Protein 6UB7 (pdb70)

Solvent-accessible surface area: 11388 Å² total; per-residue (Å²): 91,41,8,0,0,1,2,5,25,115,16,91,22,1,47,13,2,31,62,0,25,80,181,38,24,122,12,38,0,2,0,4,40,20,12,10,30,70,23,104,46,0,78,121,12,44,137,119,22,151,15,137,29,52,12,0,0,3,0,87,1,13,93,13,41,130,63,78,29,113,31,40,169,63,22,72,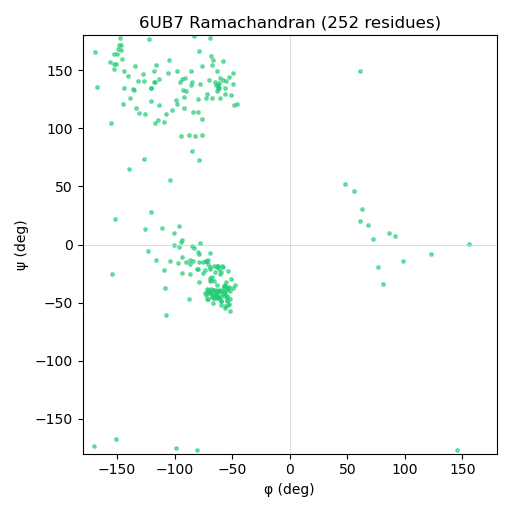14,0,0,1,1,12,24,1,20,78,164,53,24,81,56,40,20,87,90,0,3,84,34,0,60,100,0,13,116,60,72,112,62,67,131,90,23,56,6,0,0,0,0,2,30,82,64,33,92,12,1,76,90,0,7,89,79,12,47,155,144,12,94,3,49,43,0,4,1,6,7,35,6,14,73,59,121,49,0,32,43,87,0,62,70,12,49,114,85,23,56,24,45,0,0,0,1,11,0,0,14,18,15,135,89,180,74,51,107,33,7,62,62,67,108,73,0,39,72,5,0,16,83,0,0,101,40,0,50,116,19,133,39,1,60,27,4,0,0,8,1,1,0,64,82,70,72,9,2,116,130,6,53,73,62,0,22,0,0,46,116,155,4,100,17,22,100,2,0,95,51,1,0,103,21,3,59,211

B-factor: mean 35.73, std 10.9, range [20.44, 102.91]

InterPro domains:
  IPR017853 Glycoside hydrolase superfamily [SSF51445] (85-262)
  IPR024655 Asl1-like, glycosyl hydrolase catalytic domain [PF11790] (17-261)
  IPR053183 Alkali-sensitive linkage protein [PTHR34154] (4-265)

Sequence (254 aa):
GKAGISWPAQELTSDPIAKFFQHGSKLSWHWNWTKHWKGPLVPETSDDLEIDAEFVPMIWSPQSLDDGCDLQEGWDLLLGFNEPDLDASHRSPQEAADVWIQLAQLRTDPDNQHLVSPAVASNVEWLKEFLSLIPEETYPTYLAVHLYTTTFDDFVGKMEMYHNEFGLPIILTEFCMQSWDEGVPGPGDQQQVHDYMGQTTKWLDETDYIIKYCWFGAVRDTANLHDVHPFNRLMDEHGEITPLGFQYMYGGHE

Structure (mmCIF, N/CA/C/O backbone):
data_6UB7
#
_entry.id   6UB7
#
_cell.length_a   58.896
_cell.length_b   60.066
_cell.length_c   96.085
_cell.angle_alpha   90.000
_cell.angle_beta   90.000
_cell.angle_gamma   90.000
#
_symmetry.space_group_name_H-M   'P 21 21 21'
#
loop_
_entity.id
_entity.type
_entity.pdbx_description
1 polymer 'Glyco_hydro_cc domain-containing protein'
2 non-polymer 'POTASSIUM ION'
3 water water
#
loop_
_ato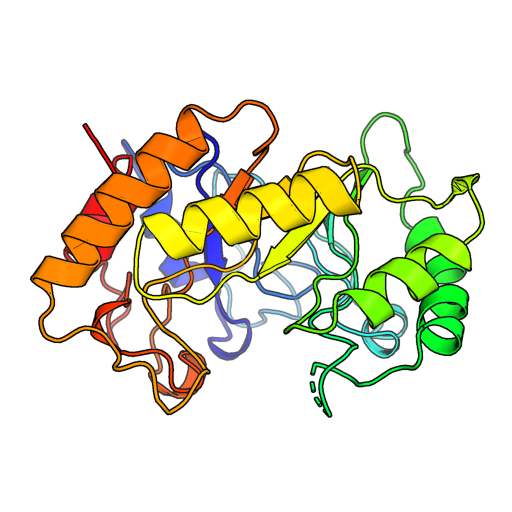m_site.group_PDB
_atom_site.id
_atom_site.type_symbol
_atom_site.label_atom_id
_atom_site.label_alt_id
_atom_site.label_comp_id
_atom_site.label_asym_id
_atom_site.label_entity_id
_atom_site.label_seq_id
_atom_site.pdbx_PDB_ins_code
_atom_site.Cartn_x
_atom_site.Cartn_y
_atom_site.Cartn_z
_atom_site.occupancy
_atom_site.B_iso_or_equiv
_atom_site.auth_seq_id
_atom_site.auth_comp_id
_atom_site.auth_asym_id
_atom_site.auth_atom_id
_atom_site.pdbx_PDB_model_num
ATOM 1 N N . GLY A 1 30 ? 5.855 -41.068 10.631 1.00 51.81 10 GLY A N 1
ATOM 2 C CA . GLY A 1 30 ? 4.382 -40.837 10.615 1.00 42.73 10 GLY A CA 1
ATOM 3 C C . GLY A 1 30 ? 4.071 -39.408 10.223 1.00 37.65 10 GLY A C 1
ATOM 4 O O . GLY A 1 30 ? 4.979 -38.559 10.224 1.00 39.85 10 GLY A O 1
ATOM 5 N N . LYS A 1 31 ? 2.832 -39.168 9.819 1.00 32.82 11 LYS A N 1
ATOM 6 C CA . LYS A 1 31 ? 2.364 -37.865 9.316 1.00 29.90 11 LYS A CA 1
ATOM 7 C C . LYS A 1 31 ? 1.980 -36.943 10.480 1.00 27.82 11 LYS A C 1
ATOM 8 O O . LYS A 1 31 ? 1.698 -35.771 10.207 1.00 23.61 11 LYS A O 1
ATOM 14 N N . ALA A 1 32 ? 1.832 -37.469 11.697 1.00 29.70 12 ALA A N 1
ATOM 15 C CA . ALA A 1 32 ? 0.994 -36.828 12.737 1.00 29.85 12 ALA A CA 1
ATOM 16 C C . ALA A 1 32 ? 1.837 -35.853 13.565 1.00 27.53 12 ALA A C 1
ATOM 17 O O . ALA A 1 32 ? 2.973 -36.244 13.988 1.00 28.36 12 ALA A O 1
ATOM 19 N N . GLY A 1 33 ? 1.312 -34.645 13.765 1.00 27.50 13 GLY A N 1
ATOM 20 C CA . GLY A 1 33 ? 2.007 -33.585 14.506 1.00 27.72 13 GLY A CA 1
ATOM 21 C C . GLY A 1 33 ? 1.261 -33.053 15.700 1.00 26.27 13 GLY A C 1
ATOM 22 O O . GLY A 1 33 ? 0.023 -33.312 15.835 1.00 26.80 13 GLY A O 1
ATOM 23 N N . ILE A 1 34 ? 1.888 -32.130 16.431 1.00 24.74 14 ILE A N 1
ATOM 24 C CA . ILE A 1 34 ? 1.235 -31.375 17.544 1.00 23.98 14 ILE A CA 1
ATOM 25 C C . ILE A 1 34 ? 1.284 -29.876 17.243 1.00 22.70 14 ILE A C 1
ATOM 26 O O . ILE A 1 34 ? 2.373 -29.410 16.876 1.00 22.80 14 ILE A O 1
ATOM 31 N N . SER A 1 35 ? 0.152 -29.197 17.443 1.00 22.41 15 SER A N 1
ATOM 32 C CA . SER A 1 35 ? 0.087 -27.730 17.563 1.00 22.39 15 SER A CA 1
ATOM 33 C C . SER A 1 35 ? 0.150 -27.312 19.048 1.00 25.69 15 SER A C 1
ATOM 34 O O . SER A 1 35 ? -0.541 -27.901 19.871 1.00 26.53 15 SER A O 1
ATOM 37 N N . TRP A 1 36 ? 0.845 -26.209 19.333 1.00 24.27 16 TRP A N 1
ATOM 38 C CA . TRP A 1 36 ? 1.001 -25.731 20.738 1.00 23.20 16 TRP A CA 1
ATOM 39 C C . TRP A 1 36 ? 0.838 -24.215 20.696 1.00 25.21 16 TRP A C 1
ATOM 40 O O . TRP A 1 36 ? 1.554 -23.559 19.982 1.00 25.91 16 TRP A O 1
ATOM 51 N N . PRO A 1 37 ? -0.060 -23.609 21.475 1.00 26.36 17 PRO A N 1
ATOM 52 C CA . PRO A 1 37 ? -0.198 -22.154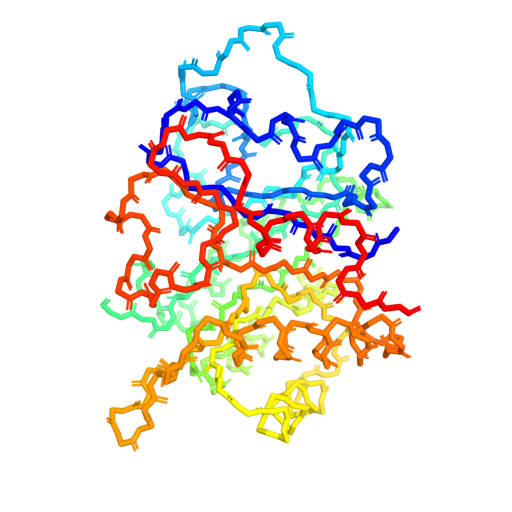 21.482 1.00 27.28 17 PRO A CA 1
ATOM 53 C C . PRO A 1 37 ? 0.980 -21.489 22.190 1.00 28.16 17 PRO A C 1
ATOM 54 O O . PRO A 1 37 ? 1.230 -21.746 23.397 1.00 25.20 17 PRO A O 1
ATOM 58 N N . ALA A 1 38 ? 1.617 -20.551 21.494 1.00 27.44 18 ALA A N 1
ATOM 59 C CA . ALA A 1 38 ? 2.700 -19.720 22.095 1.00 30.75 18 ALA A CA 1
ATOM 60 C C . ALA A 1 38 ? 2.168 -18.933 23.316 1.00 29.81 18 ALA A C 1
ATOM 61 O O . ALA A 1 38 ? 2.984 -18.634 24.150 1.00 27.83 18 ALA A O 1
ATOM 63 N N . GLN A 1 39 ? 0.853 -18.665 23.436 1.00 26.35 19 GLN A N 1
ATOM 64 C CA . GLN A 1 39 ? 0.246 -18.054 24.644 1.00 28.87 19 GLN A CA 1
ATOM 65 C C . GLN A 1 39 ? 0.606 -18.836 25.914 1.00 27.53 19 GLN A C 1
ATOM 66 O O . GLN A 1 39 ? 0.538 -18.267 27.028 1.00 27.37 19 GLN A O 1
ATOM 72 N N . GLU A 1 40 ? 0.959 -20.125 25.802 1.00 26.06 20 GLU A N 1
ATOM 73 C CA . GLU A 1 40 ? 1.364 -20.946 26.981 1.00 26.31 20 GLU A CA 1
ATOM 74 C C . GLU A 1 40 ? 2.735 -20.502 27.555 1.00 28.97 20 GLU A C 1
ATOM 75 O O . GLU A 1 40 ? 3.106 -20.926 28.694 1.00 27.73 20 GLU A O 1
ATOM 81 N N . LEU A 1 41 ? 3.529 -19.784 26.751 1.00 27.18 21 LEU A N 1
ATOM 82 C CA . LEU A 1 41 ? 4.841 -19.139 27.076 1.00 27.13 21 LEU A CA 1
ATOM 83 C C . LEU A 1 41 ? 6.009 -20.098 27.144 1.00 27.74 21 LEU A C 1
ATOM 84 O O . LEU A 1 41 ? 7.182 -19.611 27.071 1.00 29.28 21 LEU A O 1
ATOM 89 N N . THR A 1 42 ? 5.770 -21.396 27.316 1.00 28.07 22 THR A N 1
ATOM 90 C CA . THR A 1 42 ? 6.825 -22.392 27.474 1.00 28.57 22 THR A CA 1
ATOM 91 C C . THR A 1 42 ? 6.481 -23.613 26.591 1.00 27.26 22 THR A C 1
ATOM 92 O O . THR A 1 42 ? 5.298 -24.008 26.562 1.00 27.11 22 THR A O 1
ATOM 96 N N . SER A 1 43 ? 7.468 -24.099 25.837 1.00 26.74 23 SER A N 1
ATOM 97 C CA . SER A 1 43 ? 7.362 -25.345 25.035 1.00 26.21 23 SER A CA 1
ATOM 98 C C . SER A 1 43 ? 7.535 -26.584 25.920 1.00 27.51 23 SER A C 1
ATOM 99 O O . SER A 1 43 ? 7.293 -27.677 25.435 1.00 28.11 23 SER A O 1
ATOM 102 N N . ASP A 1 44 ? 7.907 -26.457 27.198 1.00 28.55 24 ASP A N 1
ATOM 103 C CA . ASP A 1 44 ? 8.288 -27.672 27.985 1.00 30.64 24 ASP A CA 1
ATOM 104 C C . ASP A 1 44 ? 7.185 -28.718 27.954 1.00 30.03 24 ASP A C 1
ATOM 105 O O . ASP A 1 44 ? 7.476 -29.909 27.832 1.00 28.48 24 ASP A O 1
ATOM 110 N N . PRO A 1 45 ? 5.900 -28.353 28.154 1.00 29.30 25 PRO A N 1
ATOM 111 C CA . PRO A 1 45 ? 4.860 -29.365 28.295 1.00 30.41 25 PRO A CA 1
ATOM 112 C C . PRO A 1 45 ? 4.657 -30.292 27.092 1.00 31.60 25 PRO A C 1
ATOM 113 O O . PRO A 1 45 ? 4.060 -31.407 27.197 1.00 34.26 25 PRO A O 1
ATOM 117 N N . ILE A 1 46 ? 5.096 -29.863 25.911 1.00 31.51 26 ILE A N 1
ATOM 118 C CA . ILE A 1 46 ? 4.855 -30.736 24.744 1.00 33.45 26 ILE A CA 1
ATOM 119 C C . ILE A 1 46 ? 5.967 -31.780 24.551 1.00 32.31 26 ILE A C 1
ATOM 120 O O . ILE A 1 46 ? 5.697 -32.706 23.754 1.00 30.68 26 ILE A O 1
ATOM 125 N N . ALA A 1 47 ? 7.119 -31.661 25.208 1.00 31.32 27 ALA A N 1
ATOM 126 C CA . ALA A 1 47 ? 8.193 -32.674 25.190 1.00 32.89 27 ALA A CA 1
ATOM 127 C C . ALA A 1 47 ? 7.569 -34.051 25.437 1.00 33.68 27 ALA A C 1
ATOM 128 O O . ALA A 1 47 ? 7.959 -35.035 24.752 1.00 33.21 27 ALA A O 1
ATOM 130 N N . LYS A 1 48 ? 6.532 -34.151 26.266 1.00 33.45 28 LYS A N 1
ATOM 131 C CA . LYS A 1 48 ? 6.063 -35.510 26.660 1.00 36.23 28 LYS A CA 1
ATOM 132 C C . LYS A 1 48 ? 5.284 -36.164 25.506 1.00 31.58 28 LYS A C 1
ATOM 133 O O . LYS A 1 48 ? 5.057 -37.367 25.541 1.00 30.67 28 LYS A O 1
ATOM 139 N N . PHE A 1 49 ? 4.880 -35.402 24.509 1.00 29.26 29 PHE A N 1
ATOM 140 C CA . PHE A 1 49 ? 4.226 -35.971 23.316 1.00 29.56 29 PHE A CA 1
ATOM 141 C C . PHE A 1 49 ? 5.224 -36.726 22.416 1.00 28.80 29 PHE A C 1
ATOM 142 O O . PHE A 1 49 ? 4.770 -37.411 21.507 1.00 26.91 29 PHE A O 1
ATOM 150 N N . PHE A 1 50 ? 6.529 -36.546 22.616 1.00 30.22 30 PHE A N 1
ATOM 151 C CA . PHE A 1 50 ? 7.570 -37.110 21.734 1.00 33.10 30 PHE A CA 1
ATOM 152 C C . PHE A 1 50 ? 8.506 -38.041 22.523 1.00 38.95 30 PHE A C 1
ATOM 153 O O . PHE A 1 50 ? 9.689 -38.089 22.206 1.00 40.64 30 PHE A O 1
ATOM 161 N N . GLN A 1 51 ? 7.993 -38.641 23.591 1.00 38.89 31 GLN A N 1
ATOM 162 C CA . GLN A 1 51 ? 8.710 -39.587 24.485 1.00 45.31 31 GLN A CA 1
ATOM 163 C C . GLN A 1 51 ? 8.742 -40.982 23.850 1.00 46.58 31 GLN A C 1
ATOM 164 O O . GLN A 1 51 ? 8.181 -41.186 22.724 1.00 39.69 31 GLN A O 1
ATOM 170 N N . HIS A 1 52 ? 9.304 -41.932 24.596 1.00 51.15 32 HIS A N 1
ATOM 171 C CA . HIS A 1 52 ? 9.497 -43.341 24.146 1.00 53.71 32 HIS A CA 1
ATOM 172 C C . HIS A 1 52 ? 8.183 -43.832 23.556 1.00 42.66 32 HIS A C 1
ATOM 173 O O . HIS A 1 52 ? 7.175 -43.831 24.275 1.00 42.17 32 HIS A O 1
ATOM 180 N N . GLY A 1 53 ? 8.202 -44.209 22.289 1.00 40.78 33 GLY A N 1
ATOM 181 C CA . GLY A 1 53 ? 7.078 -44.937 21.676 1.00 38.03 33 GLY A CA 1
ATOM 182 C C . GLY A 1 53 ? 6.154 -44.042 20.883 1.00 36.34 33 GLY A C 1
ATOM 183 O O . GLY A 1 53 ? 5.288 -44.597 20.173 1.00 34.49 33 GLY A O 1
ATOM 184 N N . SER A 1 54 ? 6.255 -42.703 21.051 1.00 32.43 34 SER A N 1
ATOM 185 C CA . SER A 1 54 ? 5.357 -41.747 20.356 1.00 30.07 34 SER A CA 1
ATOM 186 C C . SER A 1 54 ? 5.431 -42.002 18.858 1.00 29.08 34 SER A C 1
ATOM 187 O O . SER A 1 54 ? 6.535 -42.227 18.383 1.00 27.23 34 SER A O 1
ATOM 190 N N . LYS A 1 55 ? 4.320 -41.936 18.137 1.00 26.87 35 LYS A N 1
ATOM 191 C CA . LYS A 1 55 ? 4.382 -41.975 16.654 1.00 27.31 35 LYS A CA 1
ATOM 192 C C . LYS A 1 55 ? 4.391 -40.553 16.051 1.00 28.28 35 LYS A C 1
ATOM 193 O O . LYS A 1 55 ? 4.408 -40.435 14.811 1.00 28.12 35 LYS A O 1
ATOM 199 N N . LEU A 1 56 ? 4.384 -39.517 16.896 1.00 26.05 36 LEU A N 1
ATOM 200 C CA . LEU A 1 56 ? 4.245 -38.117 16.379 1.00 25.77 36 LEU A CA 1
ATOM 201 C C . LEU A 1 56 ? 5.592 -37.652 15.821 1.00 26.07 36 LEU A C 1
ATOM 202 O O . LEU A 1 56 ? 6.611 -37.975 16.451 1.00 25.51 36 LEU A O 1
ATOM 207 N N . SER A 1 57 ? 5.640 -36.967 14.666 1.00 25.07 37 SER A N 1
ATOM 208 C CA . SER A 1 57 ? 6.922 -36.688 13.972 1.00 25.85 37 SER A CA 1
ATOM 209 C C . SER A 1 57 ? 7.219 -35.173 13.894 1.00 25.92 37 SER A C 1
ATOM 210 O O . SER A 1 57 ? 8.375 -34.803 13.597 1.00 23.69 37 SER A O 1
ATOM 213 N N . TRP A 1 58 ? 6.260 -34.335 14.180 1.00 23.69 38 TRP A N 1
ATOM 214 C CA . TRP A 1 58 ? 6.458 -32.857 14.028 1.00 23.96 38 TRP A CA 1
ATOM 215 C C . TRP A 1 58 ? 5.666 -32.010 15.016 1.00 24.81 38 TRP A C 1
ATOM 216 O O . TRP A 1 58 ? 4.614 -32.467 15.610 1.00 23.63 38 TRP A O 1
ATOM 227 N N . HIS A 1 59 ? 6.012 -30.706 15.053 1.00 23.76 39 HIS A N 1
ATOM 228 C CA . HIS A 1 59 ? 5.237 -29.761 15.863 1.00 22.69 39 HIS A CA 1
ATOM 229 C C . HIS A 1 59 ? 5.358 -28.370 15.250 1.00 22.75 39 HIS A C 1
ATOM 230 O O . HIS A 1 59 ? 6.275 -28.094 14.442 1.00 22.80 39 HIS A O 1
ATOM 237 N N . TRP A 1 60 ? 4.352 -27.595 15.564 1.00 24.12 40 TRP A N 1
ATOM 238 C CA . TRP A 1 60 ? 4.303 -26.151 15.215 1.00 22.84 40 TRP A CA 1
ATOM 239 C C . TRP A 1 60 ? 3.562 -25.364 16.296 1.00 22.81 40 TRP A C 1
ATOM 240 O O . TRP A 1 60 ? 3.080 -25.977 17.265 1.00 23.78 40 TRP A O 1
ATOM 251 N N . ASN A 1 61 ? 3.589 -24.007 16.208 1.00 22.65 41 ASN A N 1
ATOM 252 C CA . ASN A 1 61 ? 3.078 -23.174 17.339 1.00 23.51 41 ASN A CA 1
ATOM 253 C C . ASN A 1 61 ? 2.563 -21.828 16.830 1.00 24.66 41 ASN A C 1
ATOM 254 O O . ASN A 1 61 ? 2.453 -20.943 17.613 1.00 24.56 41 ASN A O 1
ATOM 259 N N . TRP A 1 62 ? 2.210 -21.737 15.545 1.00 22.93 42 TRP A N 1
ATOM 260 C CA . TRP A 1 62 ? 1.775 -20.498 14.881 1.00 24.81 42 TRP A CA 1
ATOM 261 C C . TRP A 1 62 ? 2.856 -19.423 14.916 1.00 23.24 42 TRP A C 1
ATOM 262 O O . TRP A 1 62 ? 2.554 -18.252 14.520 1.00 23.64 42 TRP A O 1
ATOM 273 N N . THR A 1 63 ? 4.126 -19.767 15.124 1.00 23.29 43 THR A N 1
ATOM 274 C CA . THR A 1 63 ? 5.155 -18.728 15.086 1.00 23.96 43 THR A CA 1
ATOM 275 C C . THR A 1 63 ? 6.503 -19.293 14.622 1.00 23.90 43 THR A C 1
ATOM 276 O O . THR A 1 63 ? 6.586 -20.429 14.057 1.00 22.84 43 THR A O 1
ATOM 280 N N . LYS A 1 64 ? 7.535 -18.507 14.799 1.00 23.76 44 LYS A N 1
ATOM 281 C CA . LYS A 1 64 ? 8.810 -18.737 14.103 1.00 26.32 44 LYS A CA 1
ATOM 282 C C . LYS A 1 64 ? 9.651 -19.815 14.722 1.00 27.46 44 LYS A C 1
ATOM 283 O O . LYS A 1 64 ? 10.505 -20.321 14.002 1.00 26.71 44 LYS A O 1
ATOM 289 N N . HIS A 1 65 ? 9.586 -19.999 16.049 1.00 26.57 45 HIS A N 1
ATOM 290 C CA . HIS A 1 65 ? 10.533 -20.828 16.788 1.00 26.17 45 HIS A CA 1
ATOM 291 C C . HIS A 1 65 ? 9.873 -21.313 18.091 1.00 25.57 45 HIS A C 1
ATOM 292 O O . HIS A 1 65 ? 8.857 -20.762 18.484 1.00 23.74 45 HIS A O 1
ATOM 299 N N . TRP A 1 66 ? 10.364 -22.402 18.648 1.00 25.74 46 TRP A N 1
ATOM 300 C CA . TRP A 1 66 ? 9.796 -23.006 19.884 1.00 27.57 46 TRP A CA 1
ATOM 301 C C . TRP A 1 66 ? 10.645 -22.717 21.122 1.00 27.85 46 TRP A C 1
ATOM 302 O O . TRP A 1 66 ? 10.205 -23.035 22.253 1.00 26.82 46 TRP A O 1
ATOM 313 N N . LYS A 1 67 ? 11.864 -22.259 20.904 1.00 29.14 47 LYS A N 1
ATOM 314 C CA . LYS A 1 67 ? 12.815 -21.850 21.957 1.00 30.87 47 LYS A CA 1
ATOM 315 C C . LYS A 1 67 ? 13.431 -20.515 21.565 1.00 31.99 47 LYS A C 1
ATOM 316 O O . LYS A 1 67 ? 14.054 -20.415 20.463 1.00 32.75 47 LYS A O 1
ATOM 322 N N . GLY A 1 68 ? 13.187 -19.500 22.382 1.00 31.49 48 GLY A N 1
ATOM 323 C CA . GLY A 1 68 ? 13.565 -18.131 21.998 1.00 31.66 48 GLY A CA 1
ATOM 324 C C . GLY A 1 68 ? 12.546 -17.146 22.529 1.00 32.57 48 GLY A C 1
ATOM 325 O O . GLY A 1 68 ? 11.585 -17.550 23.169 1.00 30.91 48 GLY A O 1
ATOM 326 N N . PRO A 1 69 ? 12.734 -15.848 22.197 1.00 31.76 49 PRO A N 1
ATOM 327 C CA . PRO A 1 69 ? 11.845 -14.784 22.639 1.00 31.82 49 PRO A CA 1
ATOM 328 C C . PRO A 1 69 ? 10.351 -15.041 22.364 1.00 30.46 49 PRO A C 1
ATOM 329 O O . PRO A 1 69 ? 9.505 -14.477 23.073 1.00 29.64 49 PRO A O 1
ATOM 333 N N . LEU A 1 70 ? 10.014 -15.791 21.300 1.00 29.52 50 LEU A N 1
ATOM 334 C CA . LEU A 1 70 ? 8.585 -16.011 20.952 1.00 27.95 50 LEU A CA 1
ATOM 335 C C . LEU A 1 70 ? 7.950 -17.071 21.849 1.00 26.67 50 LEU A C 1
ATOM 336 O O . LEU A 1 70 ? 6.697 -17.123 21.898 1.00 26.41 50 LEU A O 1
ATOM 341 N N . VAL A 1 71 ? 8.732 -17.861 22.583 1.00 27.36 51 VAL A N 1
ATOM 342 C CA . VAL A 1 71 ? 8.205 -18.831 23.590 1.00 27.36 51 VAL A CA 1
ATOM 343 C C . VAL A 1 71 ? 9.151 -18.756 24.791 1.00 26.60 51 VAL A C 1
ATOM 344 O O . VAL A 1 71 ? 9.921 -19.668 25.089 1.00 26.92 51 VAL A O 1
ATOM 348 N N . PRO A 1 72 ? 9.158 -17.576 25.446 1.00 28.24 52 PRO A N 1
ATOM 349 C CA . PRO A 1 72 ? 10.341 -17.095 26.180 1.00 30.31 52 PRO A CA 1
ATOM 350 C C . PRO A 1 72 ? 10.611 -17.849 27.485 1.00 31.66 52 PRO A C 1
ATOM 351 O O . PRO A 1 72 ? 11.724 -17.751 27.979 1.00 31.10 52 PRO A O 1
ATOM 355 N N . GLU A 1 73 ? 9.629 -18.625 27.961 1.00 29.74 53 GLU A N 1
ATOM 356 C CA . GLU A 1 73 ? 9.792 -19.327 29.267 1.00 31.23 53 GLU A CA 1
ATOM 357 C C . GLU A 1 73 ? 10.277 -20.762 29.045 1.00 31.07 53 GLU A C 1
ATOM 358 O O . GLU A 1 73 ? 10.507 -21.462 29.978 1.00 28.90 53 GLU A O 1
ATOM 364 N N . THR A 1 74 ? 10.439 -21.199 27.793 1.00 30.64 54 THR A N 1
ATOM 365 C CA . THR A 1 74 ? 10.921 -22.539 27.495 1.00 30.34 54 THR A CA 1
ATOM 366 C C . THR A 1 74 ? 12.267 -22.742 28.196 1.00 33.73 54 THR A C 1
ATOM 367 O O . THR A 1 74 ? 13.118 -21.781 28.172 1.00 33.68 54 THR A O 1
ATOM 371 N N . SER A 1 75 ? 12.487 -23.865 28.850 1.00 32.29 55 SER A N 1
ATOM 372 C CA . SER A 1 75 ? 13.829 -24.142 29.469 1.00 34.59 55 SER A CA 1
ATOM 373 C C . SER A 1 75 ? 14.912 -24.095 28.397 1.00 35.84 55 SER A C 1
ATOM 374 O O . SER A 1 75 ? 14.684 -24.680 27.315 1.00 32.85 55 SER A O 1
ATOM 377 N N . ASP A 1 76 ? 16.080 -23.538 28.737 1.00 40.43 56 ASP A N 1
ATOM 378 C CA . ASP A 1 76 ? 17.243 -23.364 27.820 1.00 44.27 56 ASP A CA 1
ATOM 379 C C . ASP A 1 76 ? 17.660 -24.718 27.250 1.00 40.15 56 ASP A C 1
ATOM 380 O O . ASP A 1 76 ? 18.021 -24.749 26.124 1.00 41.48 56 ASP A O 1
ATOM 385 N N . ASP A 1 77 ? 17.563 -25.778 28.029 1.00 41.30 57 ASP A N 1
ATOM 386 C CA . ASP A 1 77 ? 18.087 -27.133 27.718 1.00 42.79 57 ASP A CA 1
ATOM 387 C C . ASP A 1 77 ? 16.974 -28.049 27.224 1.00 39.10 57 ASP A C 1
ATOM 388 O O . ASP A 1 77 ? 17.239 -29.218 27.120 1.00 37.15 57 ASP A O 1
ATOM 393 N N . LEU A 1 78 ? 15.759 -27.557 26.928 1.00 33.52 58 LEU A N 1
ATOM 394 C CA . LEU A 1 78 ? 14.666 -28.440 26.474 1.00 33.87 58 LEU A CA 1
ATOM 395 C C . LEU A 1 78 ? 15.060 -29.048 25.136 1.00 34.58 58 LEU A C 1
ATOM 396 O O . LEU A 1 78 ? 15.496 -28.300 24.264 1.00 36.39 58 LEU A O 1
ATOM 401 N N . GLU A 1 79 ? 14.810 -30.332 24.969 1.00 37.11 59 GLU A N 1
ATOM 402 C CA . GLU A 1 79 ? 14.976 -31.026 23.663 1.00 39.18 59 GLU A CA 1
ATOM 403 C C . GLU A 1 79 ? 13.629 -31.599 23.265 1.00 35.85 59 GLU A C 1
ATOM 404 O O . GLU A 1 79 ? 12.912 -32.141 24.121 1.00 34.86 59 GLU A O 1
ATOM 410 N N . ILE A 1 80 ? 13.290 -31.394 22.001 1.00 32.43 60 ILE A N 1
ATOM 411 C CA . ILE A 1 80 ? 12.098 -32.024 21.405 1.00 32.72 60 ILE A CA 1
ATOM 412 C C . ILE A 1 80 ? 12.601 -32.742 20.161 1.00 36.06 60 ILE A C 1
ATOM 413 O O . ILE A 1 80 ? 13.043 -32.066 19.214 1.00 30.27 60 ILE A O 1
ATOM 418 N N . ASP A 1 81 ? 12.557 -34.067 20.197 1.00 36.67 61 ASP A N 1
ATOM 419 C CA . ASP A 1 81 ? 13.140 -34.861 19.101 1.00 41.52 61 ASP A CA 1
ATOM 420 C C . ASP A 1 81 ? 12.074 -34.962 18.021 1.00 37.93 61 ASP A C 1
ATOM 421 O O . ASP A 1 81 ? 11.374 -35.975 17.958 1.00 36.40 61 ASP A O 1
ATOM 426 N N . ALA A 1 82 ? 11.903 -33.927 17.192 1.00 34.07 62 ALA A N 1
ATOM 427 C CA . ALA A 1 82 ? 10.843 -33.916 16.165 1.00 31.57 62 ALA A CA 1
ATOM 428 C C . ALA A 1 82 ? 11.074 -32.742 15.226 1.00 30.39 62 ALA A C 1
ATOM 429 O O . ALA A 1 82 ? 11.797 -31.826 15.592 1.00 31.42 62 ALA A O 1
ATOM 431 N N . GLU A 1 83 ? 10.409 -32.742 14.092 1.00 27.49 63 GLU A N 1
ATOM 432 C CA . GLU A 1 83 ? 10.567 -31.667 13.108 1.00 27.76 63 GLU A CA 1
ATOM 433 C C . GLU A 1 83 ? 9.721 -30.474 13.564 1.00 26.47 63 GLU A C 1
ATOM 434 O O . GLU A 1 83 ? 8.460 -30.656 13.767 1.00 26.46 63 GLU A O 1
ATOM 440 N N . PHE A 1 84 ? 10.327 -29.282 13.705 1.00 27.74 64 PHE A N 1
ATOM 441 C CA . PHE A 1 84 ? 9.536 -28.059 13.938 1.00 25.06 64 PHE A CA 1
ATOM 442 C C . PHE A 1 84 ? 9.238 -27.384 12.600 1.00 24.79 64 PHE A C 1
ATOM 443 O O . PHE A 1 84 ? 10.127 -27.308 11.746 1.00 27.38 64 PHE A O 1
ATOM 451 N N . VAL A 1 85 ? 7.964 -27.012 12.417 1.00 22.37 65 VAL A N 1
ATOM 452 C CA . VAL A 1 85 ? 7.500 -26.259 11.244 1.00 24.25 65 VAL A CA 1
ATOM 453 C C . VAL A 1 85 ? 7.163 -24.828 11.706 1.00 23.79 65 VAL A C 1
ATOM 454 O O . VAL A 1 85 ? 6.059 -24.571 12.200 1.00 24.19 65 VAL A O 1
ATOM 458 N N . PRO A 1 86 ? 8.024 -23.847 11.374 1.00 24.55 66 PRO A N 1
ATOM 459 C CA . PRO A 1 86 ? 7.719 -22.435 11.618 1.00 24.90 66 PRO A CA 1
ATOM 460 C C . PRO A 1 86 ? 6.591 -21.888 10.750 1.00 24.60 66 PRO A C 1
ATOM 461 O O . PRO A 1 86 ? 6.224 -22.400 9.678 1.00 23.73 66 PRO A O 1
ATOM 465 N N . MET A 1 87 ? 6.064 -20.767 11.211 1.00 23.97 67 MET A N 1
ATOM 466 C CA . MET A 1 87 ? 4.949 -20.033 10.552 1.00 22.90 67 MET A CA 1
ATOM 467 C C . MET A 1 87 ? 5.266 -18.541 10.548 1.00 23.13 67 MET A C 1
ATOM 468 O O . MET A 1 87 ? 5.727 -18.050 11.578 1.00 24.16 67 MET A O 1
ATOM 473 N N . ILE A 1 88 ? 5.071 -17.921 9.407 1.00 22.35 68 ILE A N 1
ATOM 474 C CA . ILE A 1 88 ? 4.883 -16.432 9.323 1.00 23.38 68 ILE A CA 1
ATOM 475 C C . ILE A 1 88 ? 3.388 -16.109 9.501 1.00 24.31 68 ILE A C 1
ATOM 476 O O . ILE A 1 88 ? 2.568 -16.255 8.584 1.00 26.70 68 ILE A O 1
ATOM 481 N N . TRP A 1 89 ? 3.014 -15.810 10.740 1.00 24.45 69 TRP A N 1
ATOM 482 C CA . TRP A 1 89 ? 1.600 -15.704 11.192 1.00 27.47 69 TRP A CA 1
ATOM 483 C C . TRP A 1 89 ? 0.879 -14.585 10.437 1.00 28.75 69 TRP A C 1
ATOM 484 O O . TRP A 1 89 ? -0.345 -14.716 10.034 1.00 27.56 69 TRP A O 1
ATOM 495 N N . SER A 1 90 ? 1.533 -13.439 10.308 1.00 30.08 70 SER A N 1
ATOM 496 C CA . SER A 1 90 ? 0.983 -12.262 9.567 1.00 33.25 70 SER A CA 1
ATOM 497 C C . SER A 1 90 ? 2.106 -11.464 8.925 1.00 31.37 70 SER A C 1
ATOM 498 O O . SER A 1 90 ? 3.292 -11.684 9.188 1.00 28.78 70 SER A O 1
ATOM 501 N N . PRO A 1 91 ? 1.790 -10.463 8.067 1.00 34.61 71 PRO A N 1
ATOM 502 C CA . PRO A 1 91 ? 2.849 -9.576 7.534 1.00 34.33 71 PRO A CA 1
ATOM 503 C C . PRO A 1 91 ? 3.768 -8.941 8.580 1.00 33.83 71 PRO A C 1
ATOM 504 O O . PRO A 1 91 ? 4.998 -8.925 8.423 1.00 33.87 71 PRO A O 1
ATOM 508 N N . GLN A 1 92 ? 3.208 -8.517 9.705 1.00 35.47 72 GLN A N 1
ATOM 509 C CA . GLN A 1 92 ? 3.999 -7.927 10.814 1.00 39.31 72 GLN A CA 1
ATOM 510 C C . GLN A 1 92 ? 5.072 -8.858 11.323 1.00 37.08 72 GLN A C 1
ATOM 511 O O . GLN A 1 92 ? 6.101 -8.347 11.704 1.00 35.72 72 GLN A O 1
ATOM 517 N N . SER A 1 93 ? 4.800 -10.173 11.387 1.00 35.52 73 SER A N 1
ATOM 518 C CA . SER A 1 93 ? 5.780 -11.161 11.895 1.00 34.50 73 SER A CA 1
ATOM 519 C C . SER A 1 93 ? 7.091 -11.052 11.114 1.00 34.42 73 SER A C 1
ATOM 520 O O . SER A 1 93 ? 8.106 -11.299 11.732 1.00 32.92 73 SER A O 1
ATOM 523 N N . LEU A 1 94 ? 7.073 -10.692 9.815 1.00 34.71 74 LEU A N 1
ATOM 524 C CA . LEU A 1 94 ? 8.337 -10.550 9.058 1.00 37.34 74 LEU A CA 1
ATOM 525 C C . LEU A 1 94 ? 9.239 -9.449 9.604 1.00 40.04 74 LEU A C 1
ATOM 526 O O . LEU A 1 94 ? 10.446 -9.490 9.291 1.00 43.38 74 LEU A O 1
ATOM 531 N N . ASP A 1 95 ? 8.700 -8.516 10.378 1.00 40.09 75 ASP A N 1
ATOM 532 C CA . ASP A 1 95 ? 9.463 -7.346 10.832 1.00 43.68 75 ASP A CA 1
ATOM 533 C C . ASP A 1 95 ? 9.697 -7.447 12.340 1.00 44.69 75 ASP A C 1
ATOM 534 O O . ASP A 1 95 ? 10.173 -6.455 12.885 1.00 46.42 75 ASP A O 1
ATOM 539 N N . ASP A 1 96 ? 9.480 -8.604 12.994 1.00 39.03 76 ASP A N 1
ATOM 540 C CA . ASP A 1 96 ? 9.437 -8.649 14.484 1.00 35.89 76 ASP A CA 1
ATOM 541 C C . ASP A 1 96 ? 10.849 -8.752 15.064 1.00 35.00 76 ASP A C 1
ATOM 542 O O . ASP A 1 96 ? 10.957 -8.844 16.305 1.00 37.68 76 ASP A O 1
ATOM 547 N N . GLY A 1 97 ? 11.873 -8.851 14.215 1.00 33.95 77 GLY A N 1
ATOM 548 C CA . GLY A 1 97 ? 13.292 -9.039 14.559 1.00 35.44 77 GLY A CA 1
ATOM 549 C C . GLY A 1 97 ? 13.605 -10.404 15.173 1.00 39.04 77 GLY A C 1
ATOM 550 O O . GLY A 1 97 ? 14.629 -10.534 15.790 1.00 39.22 77 GLY A O 1
ATOM 551 N N . CYS A 1 98 ? 12.735 -11.411 15.049 1.00 38.44 78 CYS A N 1
ATOM 552 C CA . CYS A 1 98 ? 12.993 -12.774 15.619 1.00 35.15 78 CYS A CA 1
ATOM 553 C C . CYS A 1 98 ? 13.361 -13.746 14.495 1.00 33.92 78 CYS A C 1
ATOM 554 O O . CYS A 1 98 ? 13.018 -13.507 13.336 1.00 30.96 78 CYS A O 1
ATOM 557 N N . ASP A 1 99 ? 14.024 -14.840 14.840 1.00 33.75 79 ASP A N 1
ATOM 558 C CA . ASP A 1 99 ? 14.601 -15.745 13.826 1.00 34.09 79 ASP A CA 1
ATOM 559 C C . ASP A 1 99 ? 13.769 -17.007 13.730 1.00 32.06 79 ASP A C 1
ATOM 560 O O . ASP A 1 99 ? 13.244 -17.516 14.764 1.00 29.65 79 ASP A O 1
ATOM 565 N N . LEU A 1 100 ? 13.738 -17.546 12.513 1.00 31.72 80 LEU A N 1
ATOM 566 C CA . LEU A 1 100 ? 13.160 -18.886 12.256 1.00 30.81 80 LEU A CA 1
ATOM 567 C C . LEU A 1 100 ? 14.006 -19.935 12.966 1.00 29.22 80 LEU A C 1
ATOM 568 O O . LEU A 1 100 ? 15.256 -19.832 12.984 1.00 29.06 80 LEU A O 1
ATOM 573 N N . GLN A 1 101 ? 13.359 -20.927 13.565 1.00 29.00 81 GLN A N 1
ATOM 574 C CA . GLN A 1 101 ? 13.987 -22.129 14.167 1.00 29.90 81 GLN A CA 1
ATOM 575 C C . GLN A 1 101 ? 15.053 -22.709 13.207 1.00 30.79 81 GLN A C 1
ATOM 576 O O . GLN A 1 101 ? 14.739 -23.029 12.023 1.00 29.08 81 GLN A O 1
ATOM 582 N N . GLU A 1 102 ? 16.295 -22.793 13.639 1.00 32.22 82 GLU A N 1
ATOM 583 C CA . GLU A 1 102 ? 17.362 -23.195 12.699 1.00 33.16 82 GLU A CA 1
ATOM 584 C C . GLU A 1 102 ? 17.107 -24.613 12.152 1.00 28.97 82 GLU A C 1
ATOM 585 O O . GLU A 1 102 ? 16.823 -25.543 12.947 1.00 28.41 82 GLU A O 1
ATOM 591 N N . GLY A 1 103 ? 17.272 -24.774 10.849 1.00 28.64 83 GLY A N 1
ATOM 592 C CA . GLY A 1 103 ? 17.227 -26.067 10.158 1.00 31.24 83 GLY A CA 1
ATOM 593 C C . GLY A 1 103 ? 15.834 -26.404 9.661 1.00 30.36 83 GLY A C 1
ATOM 594 O O . GLY A 1 103 ? 15.691 -27.508 9.193 1.00 29.77 83 GLY A O 1
ATOM 595 N N . TRP A 1 104 ? 14.864 -25.492 9.752 1.00 28.14 84 TRP A N 1
ATOM 596 C CA . TRP A 1 104 ? 13.489 -25.735 9.264 1.00 26.68 84 TRP A CA 1
ATOM 597 C C . TRP A 1 104 ? 13.525 -26.287 7.833 1.00 29.12 84 TRP A C 1
ATOM 598 O O . TRP A 1 104 ? 14.384 -25.880 7.045 1.00 30.07 84 TRP A O 1
ATOM 609 N N . ASP A 1 105 ? 12.563 -27.135 7.501 1.00 29.20 85 ASP A N 1
ATOM 610 C CA . ASP A 1 105 ? 12.370 -27.690 6.141 1.00 28.67 85 ASP A CA 1
ATOM 611 C C . ASP A 1 105 ? 11.138 -27.090 5.498 1.00 26.78 85 ASP A C 1
ATOM 612 O O . ASP A 1 105 ? 11.084 -26.967 4.245 1.00 26.91 85 ASP A O 1
ATOM 617 N N . LEU A 1 106 ? 10.118 -26.878 6.302 1.00 24.72 86 LEU A N 1
ATOM 618 C CA . LEU A 1 106 ? 8.870 -26.233 5.827 1.00 23.48 86 LEU A CA 1
ATOM 619 C C . LEU A 1 106 ? 8.585 -24.886 6.520 1.00 24.49 86 LEU A C 1
ATOM 620 O O . LEU A 1 106 ? 8.769 -24.776 7.731 1.00 23.27 86 LEU A O 1
ATOM 625 N N . LEU A 1 107 ? 8.116 -23.935 5.745 1.00 24.53 87 LEU A N 1
ATOM 626 C CA . LEU A 1 107 ? 7.683 -22.649 6.314 1.00 23.36 87 LEU A CA 1
ATOM 627 C C . LEU A 1 107 ? 6.216 -22.435 5.986 1.00 23.39 87 LEU A C 1
ATOM 628 O O . LEU A 1 107 ? 5.844 -22.326 4.771 1.00 23.58 87 LEU A O 1
ATOM 633 N N . LEU A 1 108 ? 5.411 -22.235 7.002 1.00 21.48 88 LEU A N 1
ATOM 634 C CA . LEU A 1 108 ? 3.935 -21.942 6.808 1.00 21.44 88 LEU A CA 1
ATOM 635 C C . LEU A 1 108 ? 3.644 -20.460 6.556 1.00 24.55 88 LEU A C 1
ATOM 636 O O . LEU A 1 108 ? 4.179 -19.583 7.251 1.00 24.42 88 LEU A O 1
ATOM 641 N N . GLY A 1 109 ? 2.723 -20.205 5.633 1.00 25.03 89 GLY A N 1
ATOM 642 C CA . GLY A 1 109 ? 2.253 -18.841 5.349 1.00 25.71 89 GLY A CA 1
ATOM 643 C C . GLY A 1 109 ? 1.179 -18.432 6.329 1.00 27.17 89 GLY A C 1
ATOM 644 O O . GLY A 1 109 ? 0.902 -19.207 7.242 1.00 25.76 89 GLY A O 1
ATOM 645 N N . PHE A 1 110 ? 0.694 -17.195 6.158 1.00 26.27 90 PHE A N 1
ATOM 646 C CA . PHE A 1 110 ? -0.164 -16.408 7.083 1.00 28.90 90 PHE A CA 1
ATOM 647 C C . PHE A 1 110 ? -1.350 -17.234 7.558 1.00 26.95 90 PHE A C 1
ATOM 648 O O . PHE A 1 110 ? -1.853 -18.104 6.814 1.00 26.43 90 PHE A O 1
ATOM 656 N N . ASN A 1 111 ? -1.624 -17.101 8.845 1.00 25.35 91 ASN A N 1
ATOM 657 C CA . ASN A 1 111 ? -2.740 -17.775 9.493 1.00 27.36 91 ASN A CA 1
ATOM 658 C C . ASN A 1 111 ? -4.078 -17.056 9.226 1.00 28.14 91 ASN A C 1
ATOM 659 O O . ASN A 1 111 ? -4.262 -15.898 9.662 1.00 28.13 91 ASN A O 1
ATOM 664 N N . GLU A 1 112 ? -4.988 -17.688 8.515 1.00 27.43 92 GLU A N 1
ATOM 665 C CA . GLU A 1 112 ? -6.408 -17.249 8.333 1.00 28.25 92 GLU A CA 1
ATOM 666 C C . GLU A 1 112 ? -6.448 -15.757 7.963 1.00 30.77 92 GLU A C 1
ATOM 667 O O . GLU A 1 112 ? -7.138 -14.948 8.586 1.00 32.10 92 GLU A O 1
ATOM 673 N N . PRO A 1 113 ? -5.685 -15.338 6.940 1.00 29.90 93 PRO A N 1
ATOM 674 C CA . PRO A 1 113 ? -5.701 -13.941 6.512 1.00 30.21 93 PRO A CA 1
ATOM 675 C C . PRO A 1 113 ? -7.066 -13.491 6.001 1.00 29.57 93 PRO A C 1
ATOM 676 O O . PRO A 1 113 ? -7.282 -12.268 5.840 1.00 31.13 93 PRO A O 1
ATOM 680 N N . ASP A 1 114 ? -7.902 -14.451 5.653 1.00 31.54 94 ASP A N 1
ATOM 681 C CA . ASP A 1 114 ? -9.310 -14.208 5.222 1.00 31.05 94 ASP A CA 1
ATOM 682 C C . ASP A 1 114 ? -10.213 -13.757 6.365 1.00 35.38 94 ASP A C 1
ATOM 683 O O . ASP A 1 114 ? -11.309 -13.287 6.014 1.00 37.36 94 ASP A O 1
ATOM 688 N N . LEU A 1 115 ? -9.851 -13.926 7.638 1.00 36.50 95 LEU A N 1
ATOM 689 C CA . LEU A 1 115 ? -10.686 -13.622 8.844 1.00 44.32 95 LEU A CA 1
ATOM 690 C C . LEU A 1 115 ? -10.504 -12.195 9.392 1.00 51.85 95 LEU A C 1
ATOM 691 O O . LEU A 1 115 ? -9.330 -11.758 9.484 1.00 53.58 95 LEU A O 1
ATOM 696 N N . ASP A 1 116 ? -11.583 -11.553 9.879 1.00 57.94 96 ASP A N 1
ATOM 697 C CA . ASP A 1 116 ? -11.563 -10.151 10.414 1.00 67.18 96 ASP A CA 1
ATOM 698 C C . ASP A 1 116 ? -11.619 -10.105 11.952 1.00 65.15 96 ASP A C 1
ATOM 699 O O . ASP A 1 116 ? -11.064 -11.042 12.568 1.00 60.75 96 ASP A O 1
ATOM 704 N N . ALA A 1 121 ? -5.809 -14.326 13.554 1.00 70.65 101 ALA A N 1
ATOM 705 C CA . ALA A 1 121 ? -5.495 -13.921 12.155 1.00 67.00 101 ALA A CA 1
ATOM 706 C C . ALA A 1 121 ? -5.345 -12.390 12.023 1.00 67.98 101 ALA A C 1
ATOM 707 O O . ALA A 1 121 ? -6.066 -11.687 12.738 1.00 72.05 101 ALA A O 1
ATOM 709 N N . SER A 1 122 ? -4.504 -11.895 11.100 1.00 58.77 102 SER A N 1
ATOM 710 C CA . SER A 1 122 ? -4.493 -10.482 10.632 1.00 59.55 102 SER A CA 1
ATOM 711 C C . SER A 1 122 ? -5.066 -10.419 9.194 1.00 58.33 102 SER A C 1
ATOM 712 O O . SER A 1 122 ? -4.426 -10.990 8.245 1.00 50.52 102 SER A O 1
ATOM 715 N N . HIS A 1 123 ? -6.250 -9.795 9.039 1.00 52.81 103 HIS A N 1
ATOM 716 C CA . HIS A 1 123 ? -6.999 -9.687 7.750 1.00 55.16 103 HIS A CA 1
ATOM 717 C C . HIS A 1 123 ? -6.166 -8.949 6.687 1.00 51.25 103 HIS A C 1
ATOM 718 O O . HIS A 1 123 ? -5.729 -7.799 6.931 1.00 47.57 103 HIS A O 1
ATOM 725 N N . ARG A 1 124 ? -5.985 -9.560 5.517 1.00 46.76 104 ARG A N 1
ATOM 726 C CA . ARG A 1 124 ? -5.463 -8.869 4.324 1.00 44.99 104 ARG A CA 1
ATOM 727 C C . ARG A 1 124 ? -6.299 -9.246 3.123 1.00 41.29 104 ARG A C 1
ATOM 728 O O . ARG A 1 124 ? -6.797 -10.360 3.091 1.00 42.31 104 ARG A O 1
ATOM 736 N N . SER A 1 125 ? -6.335 -8.368 2.139 1.00 38.88 105 SER A N 1
ATOM 737 C CA . SER A 1 125 ? -6.803 -8.705 0.785 1.00 38.49 105 SER A CA 1
ATOM 738 C C . SER A 1 125 ? -5.834 -9.677 0.137 1.00 36.48 105 SER A C 1
ATOM 739 O O . SER A 1 125 ? -4.652 -9.762 0.492 1.00 35.80 105 SER A O 1
ATOM 742 N N . PRO A 1 126 ? -6.304 -10.486 -0.829 1.00 36.46 106 PRO A N 1
ATOM 743 C CA . PRO A 1 126 ? -5.375 -11.344 -1.555 1.00 34.39 106 PRO A CA 1
ATOM 744 C C . PRO A 1 126 ? -4.202 -10.573 -2.183 1.00 35.62 106 PRO A C 1
ATOM 745 O O . PRO A 1 126 ? -3.121 -11.115 -2.191 1.00 34.34 106 PRO A O 1
ATOM 749 N N . GLN A 1 127 ? -4.433 -9.360 -2.734 1.00 37.00 107 GLN A N 1
ATOM 750 C CA . GLN A 1 127 ? -3.334 -8.533 -3.296 1.00 36.03 107 GLN A CA 1
ATOM 751 C C . GLN A 1 127 ? -2.419 -8.030 -2.187 1.00 34.49 107 GLN A C 1
ATOM 752 O O . GLN A 1 127 ? -1.191 -8.116 -2.368 1.00 34.04 107 GLN A O 1
ATOM 758 N N . GLU A 1 128 ? -2.938 -7.595 -1.042 1.00 35.00 108 GLU A N 1
ATOM 759 C CA . GLU A 1 128 ? -2.034 -7.162 0.051 1.00 37.75 108 GLU A CA 1
ATOM 760 C C . GLU A 1 128 ? -1.178 -8.346 0.520 1.00 36.89 108 GLU A C 1
ATOM 761 O O . GLU A 1 128 ? 0.037 -8.188 0.714 1.00 35.87 108 GLU A O 1
ATOM 767 N N . ALA A 1 129 ? -1.781 -9.519 0.649 1.00 33.62 109 ALA A N 1
ATOM 768 C CA . ALA A 1 129 ? -1.059 -10.745 1.042 1.00 32.21 109 ALA A CA 1
ATOM 769 C C . ALA A 1 129 ? -0.061 -11.128 -0.031 1.00 30.41 109 ALA A C 1
ATOM 770 O O . ALA A 1 129 ? 1.068 -11.549 0.332 1.00 28.81 109 ALA A O 1
ATOM 772 N N . ALA A 1 130 ? -0.447 -11.041 -1.305 1.00 31.02 110 ALA A N 1
ATOM 773 C CA . ALA A 1 130 ? 0.452 -11.473 -2.393 1.00 32.47 110 ALA A CA 1
ATOM 774 C C . ALA A 1 130 ? 1.696 -10.582 -2.363 1.00 33.26 110 ALA A C 1
ATOM 775 O O . ALA A 1 130 ? 2.851 -11.086 -2.538 1.00 36.27 110 ALA A O 1
ATOM 777 N N . ASP A 1 131 ? 1.537 -9.282 -2.094 1.00 35.74 111 ASP A N 1
ATOM 778 C CA . ASP A 1 131 ? 2.724 -8.389 -2.100 1.00 37.92 111 ASP A CA 1
ATOM 779 C C . ASP A 1 131 ? 3.678 -8.804 -0.961 1.00 36.88 111 ASP A C 1
ATOM 780 O O . ASP A 1 131 ? 4.946 -8.803 -1.154 1.00 33.89 111 ASP A O 1
ATOM 785 N N . VAL A 1 132 ? 3.144 -9.076 0.225 1.00 32.99 112 VAL A N 1
ATOM 786 C CA . VAL A 1 132 ? 3.977 -9.469 1.389 1.00 33.70 112 VAL A CA 1
ATOM 787 C C . VAL A 1 132 ? 4.553 -10.861 1.134 1.00 34.33 112 VAL A C 1
ATOM 788 O O . VAL A 1 132 ? 5.731 -11.091 1.502 1.00 31.87 112 VAL A O 1
ATOM 792 N N . TRP A 1 133 ? 3.834 -11.713 0.410 1.00 33.90 113 TRP A N 1
ATOM 793 C CA . TRP A 1 133 ? 4.362 -13.064 0.062 1.00 31.75 113 TRP A CA 1
ATOM 794 C C . TRP A 1 133 ? 5.730 -12.964 -0.631 1.00 32.64 113 TRP A C 1
ATOM 795 O O . TRP A 1 133 ? 6.596 -13.826 -0.389 1.00 30.50 113 TRP A O 1
ATOM 806 N N . ILE A 1 134 ? 5.960 -11.957 -1.486 1.00 35.58 114 ILE A N 1
ATOM 807 C CA . ILE A 1 134 ? 7.240 -11.821 -2.234 1.00 36.09 114 ILE A CA 1
ATOM 808 C C . ILE A 1 134 ? 8.368 -11.670 -1.234 1.00 34.53 114 ILE A C 1
ATOM 809 O O . ILE A 1 134 ? 9.423 -12.231 -1.457 1.00 36.15 114 ILE A O 1
ATOM 814 N N . GLN A 1 135 ? 8.132 -10.923 -0.160 1.00 35.50 115 GLN A N 1
ATOM 815 C CA . GLN A 1 135 ? 9.121 -10.711 0.930 1.00 35.46 115 GLN A CA 1
ATOM 816 C C . GLN A 1 135 ? 9.272 -12.008 1.740 1.00 31.46 115 GLN A C 1
ATOM 817 O O . GLN A 1 135 ? 10.394 -12.407 2.021 1.00 30.99 115 GLN A O 1
ATOM 823 N N . LEU A 1 136 ? 8.176 -12.647 2.121 1.00 32.29 116 LEU A N 1
ATOM 824 C CA . LEU A 1 136 ? 8.202 -13.988 2.819 1.00 31.04 116 LEU A CA 1
ATOM 825 C C . LEU A 1 136 ? 8.961 -15.018 1.990 1.00 27.49 116 LEU A C 1
ATOM 826 O O . LEU A 1 136 ? 9.761 -15.756 2.529 1.00 30.72 116 LEU A O 1
ATOM 831 N N . ALA A 1 137 ? 8.753 -15.062 0.693 1.00 27.72 117 ALA A N 1
ATOM 832 C CA . ALA A 1 137 ? 9.309 -16.151 -0.113 1.00 27.28 117 ALA A CA 1
ATOM 833 C C . ALA A 1 137 ? 10.824 -16.001 -0.165 1.00 29.65 117 ALA A C 1
ATOM 834 O O . ALA A 1 137 ? 11.487 -16.994 -0.478 1.00 30.08 117 ALA A O 1
ATOM 836 N N . GLN A 1 138 ? 11.363 -14.818 0.084 1.00 29.52 118 GLN A N 1
ATOM 837 C CA . GLN A 1 138 ? 12.842 -14.596 0.155 1.00 31.26 118 GLN A CA 1
ATOM 838 C C . GLN A 1 138 ? 13.475 -15.435 1.265 1.00 31.61 118 GLN A C 1
ATOM 839 O O . GLN A 1 138 ? 14.702 -15.809 1.180 1.00 33.23 118 GLN A O 1
ATOM 845 N N . LEU A 1 139 ? 12.707 -15.780 2.279 1.00 32.61 119 LEU A N 1
ATOM 846 C CA . LEU A 1 139 ? 13.239 -16.647 3.372 1.00 31.32 119 LEU A CA 1
ATOM 847 C C . LEU A 1 139 ? 13.632 -18.037 2.863 1.00 29.28 119 LEU A C 1
ATOM 848 O O . LEU A 1 139 ? 14.337 -18.769 3.575 1.00 31.30 119 LEU A O 1
ATOM 853 N N . ARG A 1 140 ? 13.150 -18.443 1.714 1.00 29.10 120 ARG A N 1
ATOM 854 C CA . ARG A 1 140 ? 13.565 -19.702 1.082 1.00 29.79 120 ARG A CA 1
ATOM 855 C C . ARG A 1 140 ? 14.932 -19.496 0.395 1.00 31.43 120 ARG A C 1
ATOM 856 O O . ARG A 1 140 ? 15.012 -19.467 -0.836 1.00 33.56 120 ARG A O 1
ATOM 864 N N . THR A 1 141 ? 15.984 -19.383 1.170 1.00 32.77 121 THR A N 1
ATOM 865 C CA . THR A 1 141 ? 17.339 -19.057 0.629 1.00 34.36 121 THR A CA 1
ATOM 866 C C . THR A 1 141 ? 18.086 -20.299 0.198 1.00 37.66 121 THR A C 1
ATOM 867 O O . THR A 1 141 ? 19.067 -20.221 -0.595 1.00 37.01 121 THR A O 1
ATOM 871 N N . ASP A 1 142 ? 17.618 -21.445 0.668 1.00 38.58 122 ASP A N 1
ATOM 872 C CA . ASP A 1 142 ? 18.228 -22.740 0.365 1.00 37.95 122 ASP A CA 1
ATOM 873 C C . ASP A 1 142 ? 17.141 -23.644 -0.177 1.00 38.27 122 ASP A C 1
ATOM 874 O O . ASP A 1 142 ? 16.764 -24.586 0.525 1.00 35.23 122 ASP A O 1
ATOM 879 N N . PRO A 1 143 ? 16.693 -23.420 -1.430 1.00 39.36 123 PRO A N 1
ATOM 880 C CA . PRO A 1 143 ? 15.475 -24.019 -1.988 1.00 40.58 123 PRO A CA 1
ATOM 881 C C . PRO A 1 143 ? 15.545 -25.542 -2.162 1.00 40.35 123 PRO A C 1
ATOM 882 O O . PRO A 1 143 ? 14.494 -26.134 -2.206 1.00 33.66 123 PRO A O 1
ATOM 886 N N . ASP A 1 144 ? 16.736 -26.140 -2.181 1.00 39.20 124 ASP A N 1
ATOM 887 C CA . ASP A 1 144 ? 16.895 -27.620 -2.179 1.00 41.94 124 ASP A CA 1
ATOM 888 C C . ASP A 1 144 ? 16.429 -28.190 -0.829 1.00 38.42 124 ASP A C 1
ATOM 889 O O . ASP A 1 144 ? 15.949 -29.322 -0.818 1.00 36.23 124 ASP A O 1
ATOM 894 N N . ASN A 1 145 ? 16.500 -27.444 0.279 1.00 35.75 125 ASN A N 1
ATOM 895 C CA . ASN A 1 145 ? 16.273 -28.009 1.640 1.00 34.36 125 ASN A CA 1
ATOM 896 C C . ASN A 1 145 ? 15.205 -27.273 2.447 1.00 33.04 125 ASN A C 1
ATOM 897 O O . ASN A 1 145 ? 15.208 -27.449 3.691 1.00 33.66 125 ASN A O 1
ATOM 902 N N . GLN A 1 146 ? 14.436 -26.437 1.764 1.00 30.36 126 GLN A N 1
ATOM 903 C CA . GLN A 1 146 ? 13.399 -25.509 2.267 1.00 30.32 126 GLN A CA 1
ATOM 904 C C . GLN A 1 146 ? 12.255 -25.446 1.256 1.00 30.45 126 GLN A C 1
ATOM 905 O O . GLN A 1 146 ? 12.491 -25.134 0.044 1.00 29.70 126 GLN A O 1
ATOM 911 N N . HIS A 1 147 ? 11.025 -25.517 1.752 1.00 28.61 127 HIS A N 1
ATOM 912 C CA . HIS A 1 147 ? 9.812 -25.417 0.932 1.00 27.42 127 HIS A CA 1
ATOM 913 C C . HIS A 1 147 ? 8.774 -24.602 1.679 1.00 26.97 127 HIS A C 1
ATOM 914 O O . HIS A 1 147 ? 8.702 -24.664 2.953 1.00 24.70 127 HIS A O 1
ATOM 921 N N . LEU A 1 148 ? 8.037 -23.860 0.868 1.00 27.25 128 LEU A N 1
ATOM 922 C CA . LEU A 1 148 ? 6.984 -22.949 1.318 1.00 27.76 128 LEU A CA 1
ATOM 923 C C . LEU A 1 148 ? 5.635 -23.657 1.260 1.00 27.80 128 LEU A C 1
ATOM 924 O O . LEU A 1 148 ? 5.381 -24.503 0.337 1.00 27.14 128 LEU A O 1
ATOM 929 N N . VAL A 1 149 ? 4.851 -23.384 2.296 1.00 25.98 129 VAL A N 1
ATOM 930 C CA . VAL A 1 149 ? 3.437 -23.839 2.430 1.00 26.13 129 VAL A CA 1
ATOM 931 C C . VAL A 1 149 ? 2.525 -22.626 2.375 1.00 26.78 129 VAL A C 1
ATOM 932 O O . VAL A 1 149 ? 2.854 -21.614 3.000 1.00 27.38 129 VAL A O 1
ATOM 936 N N . SER A 1 150 ? 1.353 -22.763 1.726 1.00 26.18 130 SER A N 1
ATOM 937 C CA . SER A 1 150 ? 0.401 -21.681 1.518 1.00 26.00 130 SER A CA 1
ATOM 938 C C . SER A 1 150 ? -0.015 -21.122 2.869 1.00 26.60 130 SER A C 1
ATOM 939 O O . SER A 1 150 ? 0.031 -21.809 3.903 1.00 26.42 130 SER A O 1
ATOM 942 N N . PRO A 1 151 ? -0.496 -19.871 2.868 1.00 26.56 131 PRO A N 1
ATOM 943 C CA . PRO A 1 151 ? -1.414 -19.402 3.924 1.00 27.28 131 PRO A CA 1
ATOM 944 C C . PRO A 1 151 ? -2.580 -20.379 4.033 1.00 27.17 131 PRO A C 1
ATOM 945 O O . PRO A 1 151 ? -2.898 -20.999 3.063 1.00 25.50 131 PRO A O 1
ATOM 949 N N . ALA A 1 152 ? -3.064 -20.603 5.251 1.00 25.64 132 ALA A N 1
ATOM 950 C CA . ALA A 1 152 ? -4.256 -21.405 5.524 1.00 26.70 132 ALA A CA 1
ATOM 951 C C . ALA A 1 152 ? -5.436 -20.471 5.725 1.00 26.96 132 ALA A C 1
ATOM 952 O O . ALA A 1 152 ? -5.458 -19.704 6.706 1.00 30.45 132 ALA A O 1
ATOM 954 N N . VAL A 1 153 ? -6.490 -20.653 4.958 1.00 28.09 133 VAL A N 1
ATOM 955 C CA . VAL A 1 153 ? -7.706 -19.848 5.212 1.00 28.32 133 VAL A CA 1
ATOM 956 C C . VAL A 1 153 ? -8.573 -20.519 6.281 1.00 28.15 133 VAL A C 1
ATOM 957 O O . VAL A 1 153 ? -8.582 -21.745 6.389 1.00 28.70 133 VAL A O 1
ATOM 961 N N . ALA A 1 154 ? -9.286 -19.689 7.030 1.00 29.35 134 ALA A N 1
ATOM 962 C CA . ALA A 1 154 ? -10.388 -20.053 7.940 1.00 31.75 134 ALA A CA 1
ATOM 963 C C . ALA A 1 154 ? -11.471 -20.726 7.119 1.00 33.10 134 ALA A C 1
ATOM 964 O O . ALA A 1 154 ? -11.789 -21.868 7.448 1.00 33.52 134 ALA A O 1
ATOM 966 N N . SER A 1 155 ? -11.912 -20.097 6.027 1.00 33.86 135 SER A N 1
ATOM 967 C CA . SER A 1 155 ? -12.928 -20.737 5.165 1.00 35.73 135 SER A CA 1
ATOM 968 C C . SER A 1 155 ? -12.894 -20.263 3.718 1.00 34.25 135 SER A C 1
ATOM 969 O O . SER A 1 155 ? -13.564 -20.924 2.917 1.00 36.00 135 SER A O 1
ATOM 972 N N . ASN A 1 156 ? -12.403 -19.061 3.454 1.00 31.79 136 ASN A N 1
ATOM 973 C CA . ASN A 1 156 ? -12.657 -18.394 2.156 1.00 30.54 136 ASN A CA 1
ATOM 974 C C . ASN A 1 156 ? -11.774 -19.018 1.070 1.00 31.36 136 ASN A C 1
ATOM 975 O O . ASN A 1 156 ? -10.575 -18.678 0.956 1.00 31.29 136 ASN A O 1
ATOM 980 N N . VAL A 1 157 ? -12.304 -19.989 0.349 1.00 31.91 137 VAL A N 1
ATOM 981 C CA . VAL A 1 157 ? -11.593 -20.679 -0.754 1.00 34.23 137 VAL A CA 1
ATOM 982 C C . VAL A 1 157 ? -11.326 -19.699 -1.897 1.00 34.59 137 VAL A C 1
ATOM 983 O O . VAL A 1 157 ? -10.198 -19.682 -2.441 1.00 37.45 137 VAL A O 1
ATOM 987 N N . GLU A 1 158 ? -12.267 -18.823 -2.193 1.00 35.81 138 GLU A N 1
ATOM 988 C CA . GLU A 1 158 ? -12.007 -17.755 -3.205 1.00 35.67 138 GLU A CA 1
ATOM 989 C C . GLU A 1 158 ? -10.782 -16.908 -2.824 1.00 34.06 138 GLU A C 1
ATOM 990 O O . GLU A 1 158 ? -10.049 -16.547 -3.729 1.00 32.26 138 GLU A O 1
ATOM 996 N N . TRP A 1 159 ? -10.649 -16.513 -1.553 1.00 32.64 139 TRP A N 1
ATOM 997 C CA . TRP A 1 159 ? -9.507 -15.696 -1.073 1.00 32.79 139 TRP A CA 1
ATOM 998 C C . TRP A 1 159 ? -8.209 -16.377 -1.515 1.00 31.91 139 TRP A C 1
ATOM 999 O O . TRP A 1 159 ? -7.297 -15.703 -2.036 1.00 32.50 139 TRP A O 1
ATOM 1010 N N . LEU A 1 160 ? -8.130 -17.696 -1.300 1.00 32.31 140 LEU A N 1
ATOM 1011 C CA . LEU A 1 160 ? -6.874 -18.426 -1.524 1.00 31.99 140 LEU A CA 1
ATOM 1012 C C . LEU A 1 160 ? -6.640 -18.575 -3.042 1.00 31.30 140 LEU A C 1
ATOM 1013 O O . LEU A 1 160 ? -5.491 -18.550 -3.508 1.00 32.70 140 LEU A O 1
ATOM 1018 N N . LYS A 1 161 ? -7.659 -18.874 -3.787 1.00 31.61 141 LYS A N 1
ATOM 1019 C CA . LYS A 1 161 ? -7.559 -18.944 -5.273 1.00 33.58 141 LYS A CA 1
ATOM 1020 C C . LYS A 1 161 ? -7.011 -17.651 -5.847 1.00 34.35 141 LYS A C 1
ATOM 1021 O O . LYS A 1 161 ? -6.012 -17.720 -6.615 1.00 38.10 141 LYS A O 1
ATOM 1027 N N . GLU A 1 162 ? -7.562 -16.510 -5.428 1.00 33.75 142 GLU A N 1
ATOM 1028 C CA . GLU A 1 162 ? -7.106 -15.173 -5.890 1.00 35.78 142 GLU A CA 1
ATOM 1029 C C . GLU A 1 162 ? -5.655 -14.951 -5.446 1.00 35.98 142 GLU A C 1
ATOM 1030 O O . GLU A 1 162 ? -4.856 -14.481 -6.248 1.00 34.01 142 GLU A O 1
ATOM 1036 N N . PHE A 1 163 ? -5.331 -15.258 -4.185 1.00 32.18 143 PHE A N 1
ATOM 1037 C CA . PHE A 1 163 ? -3.968 -15.091 -3.648 1.00 32.22 143 PHE A CA 1
ATOM 1038 C C . PHE A 1 163 ? -2.969 -15.817 -4.546 1.00 32.91 143 PHE A C 1
ATOM 1039 O O . PHE A 1 163 ? -1.939 -15.241 -4.927 1.00 33.77 143 PHE A O 1
ATOM 1047 N N . LEU A 1 164 ? -3.233 -17.088 -4.810 1.00 33.07 144 LEU A N 1
ATOM 1048 C CA . LEU A 1 164 ? -2.263 -17.954 -5.496 1.00 33.78 144 LEU A CA 1
ATOM 1049 C C . LEU A 1 164 ? -2.154 -17.482 -6.949 1.00 35.88 144 LEU A C 1
ATOM 1050 O O . LEU A 1 164 ? -1.051 -17.613 -7.517 1.00 34.26 144 LEU A O 1
ATOM 1055 N N . SER A 1 165 ? -3.216 -16.902 -7.493 1.00 35.70 145 SER A N 1
ATOM 1056 C CA . SER A 1 165 ? -3.187 -16.355 -8.887 1.00 38.63 145 SER A CA 1
ATOM 1057 C C . SER A 1 165 ? -2.379 -15.056 -8.949 1.00 37.89 145 SER A C 1
ATOM 1058 O O . SER A 1 165 ? -1.934 -14.708 -10.009 1.00 39.76 145 SER A O 1
ATOM 1061 N N . LEU A 1 166 ? -2.187 -14.340 -7.854 1.00 37.67 146 LEU A N 1
ATOM 1062 C CA . LEU A 1 166 ? -1.539 -13.019 -7.897 1.00 36.85 146 LEU A CA 1
ATOM 1063 C C . LEU A 1 166 ? -0.047 -13.124 -7.637 1.00 38.10 146 LEU A C 1
ATOM 1064 O O . LEU A 1 166 ? 0.677 -12.227 -8.047 1.00 40.64 146 LEU A O 1
ATOM 1069 N N . ILE A 1 167 ? 0.430 -14.153 -6.955 1.00 36.06 147 ILE A N 1
ATOM 1070 C CA . ILE A 1 167 ? 1.885 -14.232 -6.614 1.00 34.13 147 ILE A CA 1
ATOM 1071 C C . ILE A 1 167 ? 2.640 -14.636 -7.869 1.00 37.40 147 ILE A C 1
ATOM 1072 O O . ILE A 1 167 ? 2.103 -15.314 -8.758 1.00 39.02 147 ILE A O 1
ATOM 1077 N N . PRO A 1 168 ? 3.931 -14.237 -7.946 1.00 37.88 148 PRO A N 1
ATOM 1078 C CA . PRO A 1 168 ? 4.854 -14.706 -8.972 1.00 38.89 148 PRO A CA 1
ATOM 1079 C C . PRO A 1 168 ? 5.030 -16.217 -8.878 1.00 41.27 148 PRO A C 1
ATOM 1080 O O . PRO A 1 168 ? 5.187 -16.758 -7.800 1.00 38.33 148 PRO A O 1
ATOM 1084 N N . GLU A 1 169 ? 5.062 -16.850 -10.033 1.00 42.81 149 GLU A N 1
ATOM 1085 C CA . GLU A 1 169 ? 5.120 -18.319 -10.164 1.00 46.12 149 GLU A CA 1
ATOM 1086 C C . GLU A 1 169 ? 6.333 -18.829 -9.416 1.00 43.07 149 GLU A C 1
ATOM 1087 O O . GLU A 1 169 ? 6.231 -19.916 -8.875 1.00 42.79 149 GLU A O 1
ATOM 1093 N N . GLU A 1 170 ? 7.451 -18.104 -9.392 1.00 38.53 150 GLU A N 1
ATOM 1094 C CA . GLU A 1 170 ? 8.663 -18.671 -8.778 1.00 42.59 150 GLU A CA 1
ATOM 1095 C C . GLU A 1 170 ? 8.503 -18.747 -7.247 1.00 38.55 150 GLU A C 1
ATOM 1096 O O . GLU A 1 170 ? 9.341 -19.343 -6.635 1.00 37.01 150 GLU A O 1
ATOM 1102 N N . THR A 1 171 ? 7.504 -18.085 -6.675 1.00 35.70 151 THR A N 1
ATOM 1103 C CA . THR A 1 171 ? 7.225 -18.058 -5.215 1.00 34.50 151 THR A CA 1
ATOM 1104 C C . THR A 1 171 ? 6.088 -19.025 -4.890 1.00 31.83 151 THR A C 1
ATOM 1105 O O . THR A 1 171 ? 5.795 -19.163 -3.716 1.00 30.77 151 THR A O 1
ATOM 1109 N N . TYR A 1 172 ? 5.518 -19.723 -5.870 1.00 31.47 152 TYR A N 1
ATOM 1110 C CA . TYR A 1 172 ? 4.335 -20.583 -5.635 1.00 31.27 152 TYR A CA 1
ATOM 1111 C C . TYR A 1 172 ? 4.668 -21.604 -4.544 1.00 29.30 152 TYR A C 1
ATOM 1112 O O . TYR A 1 172 ? 5.725 -22.223 -4.558 1.00 29.91 152 TYR A O 1
ATOM 1121 N N . PRO A 1 173 ? 3.841 -21.753 -3.500 1.00 28.61 153 PRO A N 1
ATOM 1122 C CA . PRO A 1 173 ? 4.149 -22.745 -2.471 1.00 30.17 153 PRO A CA 1
ATOM 1123 C C . PRO A 1 173 ? 4.137 -24.171 -3.050 1.00 31.71 153 PRO A C 1
ATOM 1124 O O . PRO A 1 173 ? 3.361 -24.475 -3.988 1.00 30.73 153 PRO A O 1
ATOM 1128 N N . THR A 1 174 ? 4.957 -25.038 -2.475 1.00 31.14 154 THR A N 1
ATOM 1129 C CA . THR A 1 174 ? 4.950 -26.500 -2.744 1.00 30.16 154 THR A CA 1
ATOM 1130 C C . THR A 1 174 ? 3.662 -27.161 -2.216 1.00 30.20 154 THR A C 1
ATOM 1131 O O . THR A 1 174 ? 3.171 -28.158 -2.839 1.00 27.87 154 THR A O 1
ATOM 1135 N N . TYR A 1 175 ? 3.260 -26.811 -0.992 1.00 27.57 155 TYR A N 1
ATOM 1136 C CA . TYR A 1 175 ? 2.167 -27.465 -0.247 1.00 28.42 155 TYR A CA 1
ATOM 1137 C C . TYR A 1 175 ? 1.051 -26.477 0.018 1.00 26.07 155 TYR A C 1
ATOM 1138 O O . TYR A 1 175 ? 1.304 -25.323 0.186 1.00 28.48 155 TYR A O 1
ATOM 1147 N N . LEU A 1 176 ? -0.187 -26.957 0.093 1.00 27.97 156 LEU A N 1
ATOM 1148 C CA . LEU A 1 176 ? -1.354 -26.217 0.605 1.00 26.08 156 LEU A CA 1
ATOM 1149 C C . LEU A 1 176 ? -1.506 -26.494 2.131 1.00 25.17 156 LEU A C 1
ATOM 1150 O O . LEU A 1 176 ? -1.589 -27.663 2.537 1.00 24.85 156 LEU A O 1
ATOM 1155 N N . ALA A 1 177 ? -1.591 -25.440 2.945 1.00 23.47 157 ALA A N 1
ATOM 1156 C CA . ALA A 1 177 ? -1.982 -25.564 4.375 1.00 23.97 157 ALA A CA 1
ATOM 1157 C C . ALA A 1 177 ? -3.516 -25.544 4.446 1.00 23.63 157 ALA A C 1
ATOM 1158 O O . ALA A 1 177 ? -4.076 -24.692 3.787 1.00 24.02 157 ALA A O 1
ATOM 1160 N N . VAL A 1 178 ? -4.122 -26.408 5.252 1.00 23.03 158 VAL A N 1
ATOM 1161 C CA . VAL A 1 178 ? -5.607 -26.499 5.379 1.00 23.86 158 VAL A CA 1
ATOM 1162 C C . VAL A 1 178 ? -5.934 -26.502 6.875 1.00 24.92 158 VAL A C 1
ATOM 1163 O O . VAL A 1 178 ? -5.171 -27.108 7.631 1.00 25.73 158 VAL A O 1
ATOM 1167 N N . HIS A 1 179 ? -7.009 -25.802 7.218 1.00 26.00 159 HIS A N 1
ATOM 1168 C CA . HIS A 1 179 ? -7.717 -25.846 8.517 1.00 26.86 159 HIS A CA 1
ATOM 1169 C C . HIS A 1 179 ? -9.083 -26.449 8.197 1.00 28.10 159 HIS A C 1
ATOM 1170 O O . HIS A 1 179 ? -9.772 -25.914 7.328 1.00 28.21 159 HIS A O 1
ATOM 1177 N N . LEU A 1 180 ? -9.397 -27.574 8.810 1.00 27.46 160 LEU A N 1
ATOM 1178 C CA . LEU A 1 180 ? -10.705 -28.235 8.589 1.00 29.88 160 LEU A CA 1
ATOM 1179 C C . LEU A 1 180 ? -11.335 -28.569 9.947 1.00 30.23 160 LEU A C 1
ATOM 1180 O O . LEU A 1 180 ? -10.947 -29.592 10.581 1.00 28.50 160 LEU A O 1
ATOM 1185 N N . TYR A 1 181 ? -12.434 -27.895 10.216 1.00 29.91 161 TYR A N 1
ATOM 1186 C CA . TYR A 1 181 ? -13.252 -28.075 11.415 1.00 32.64 161 TYR A CA 1
ATOM 1187 C C . TYR A 1 181 ? -14.635 -28.559 10.963 1.00 35.40 161 TYR A C 1
ATOM 1188 O O . TYR A 1 181 ? -15.376 -27.795 10.406 1.00 33.29 161 TYR A O 1
ATOM 1197 N N . THR A 1 182 ? -14.917 -29.848 11.150 1.00 35.12 162 THR A N 1
ATOM 1198 C CA . THR A 1 182 ? -16.256 -30.437 10.927 1.00 35.32 162 THR A CA 1
ATOM 1199 C C . THR A 1 182 ? -16.450 -31.568 11.935 1.00 36.39 162 THR A C 1
ATOM 1200 O O . THR A 1 182 ? -15.548 -31.829 12.757 1.00 33.15 162 THR A O 1
ATOM 1204 N N . THR A 1 183 ? -17.642 -32.190 11.917 1.00 38.74 163 THR A N 1
ATOM 1205 C CA . THR A 1 183 ? -18.037 -33.133 12.981 1.00 38.64 163 THR A CA 1
ATOM 1206 C C . THR A 1 183 ? -18.383 -34.505 12.425 1.00 39.86 163 THR A C 1
ATOM 1207 O O . THR A 1 183 ? -18.607 -35.412 13.282 1.00 36.67 163 THR A O 1
ATOM 1211 N N . THR A 1 184 ? -18.413 -34.692 11.106 1.00 37.08 164 THR A N 1
ATOM 1212 C CA . THR A 1 184 ? -18.683 -36.028 10.528 1.00 39.56 164 THR A CA 1
ATOM 1213 C C . THR A 1 184 ? -17.608 -36.393 9.533 1.00 36.65 164 THR A C 1
ATOM 1214 O O . THR A 1 184 ? -17.140 -35.517 8.854 1.00 36.82 164 THR A O 1
ATOM 1218 N N . PHE A 1 185 ? -17.312 -37.681 9.457 1.00 35.60 165 PHE A N 1
ATOM 1219 C CA . PHE A 1 185 ? -16.268 -38.267 8.597 1.00 36.38 165 PHE A CA 1
ATOM 1220 C C . PHE A 1 185 ? -16.609 -37.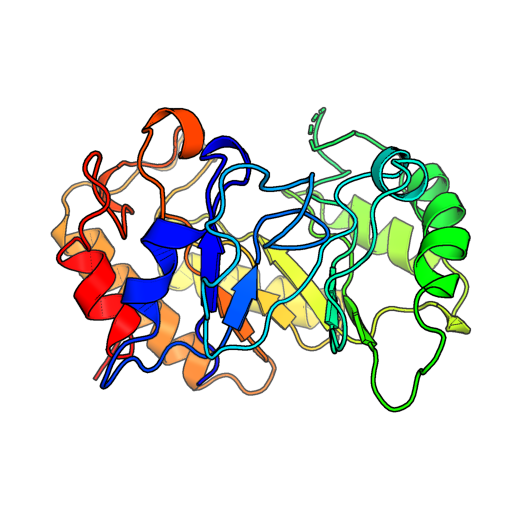975 7.139 1.00 38.72 165 PHE A C 1
ATOM 1221 O O . PHE A 1 185 ? -15.676 -37.668 6.346 1.00 35.82 165 PHE A O 1
ATOM 1229 N N . ASP A 1 186 ? -17.887 -38.057 6.758 1.00 38.78 166 ASP A N 1
ATOM 1230 C CA . ASP A 1 186 ? -18.224 -37.867 5.326 1.00 42.22 166 ASP A CA 1
ATOM 1231 C C . ASP A 1 186 ? -17.937 -36.414 4.930 1.00 38.13 166 ASP A C 1
ATOM 1232 O O . ASP A 1 186 ? -17.492 -36.147 3.806 1.00 37.02 166 ASP A O 1
ATOM 1237 N N . ASP A 1 187 ? -18.241 -35.501 5.819 1.00 37.12 167 ASP A N 1
ATOM 1238 C CA . ASP A 1 187 ? -18.095 -34.070 5.504 1.00 38.66 167 ASP A CA 1
ATOM 1239 C C . ASP A 1 187 ? -16.574 -33.797 5.472 1.00 38.50 167 ASP A C 1
ATOM 1240 O O . ASP A 1 187 ? -16.091 -33.166 4.533 1.00 36.22 167 ASP A O 1
ATOM 1245 N N . PHE A 1 188 ? -15.840 -34.362 6.424 1.00 35.18 168 PHE A N 1
ATOM 1246 C CA . PHE A 1 188 ? -14.364 -34.251 6.502 1.00 32.84 168 PHE A CA 1
ATOM 1247 C C . PHE A 1 188 ? -13.771 -34.639 5.167 1.00 35.83 168 PHE A C 1
ATOM 1248 O O . PHE A 1 188 ? -13.110 -33.786 4.539 1.00 37.49 168 PHE A O 1
ATOM 1256 N N . VAL A 1 189 ? -14.059 -35.840 4.697 1.00 35.63 169 VAL A N 1
ATOM 1257 C CA . VAL A 1 189 ? -13.470 -36.329 3.421 1.00 35.91 169 VAL A CA 1
ATOM 1258 C C . VAL A 1 189 ? -13.936 -35.472 2.246 1.00 36.20 169 VAL A C 1
ATOM 1259 O O . VAL A 1 189 ? -13.110 -35.118 1.431 1.00 36.27 169 VAL A O 1
ATOM 1263 N N . GLY A 1 190 ? -15.198 -35.091 2.148 1.00 38.44 170 GLY A N 1
ATOM 1264 C CA . GLY A 1 190 ? -15.634 -34.266 0.991 1.00 39.78 170 GLY A CA 1
ATOM 1265 C C . GLY A 1 190 ? -14.853 -32.959 0.927 1.00 38.33 170 GLY A C 1
ATOM 1266 O O . GLY A 1 190 ? -14.440 -32.526 -0.185 1.00 34.38 170 GLY A O 1
ATOM 1267 N N . LYS A 1 191 ? -14.659 -32.317 2.086 1.00 35.01 171 LYS A N 1
ATOM 1268 C CA . LYS A 1 191 ? -13.982 -30.983 2.143 1.00 37.74 171 LYS A CA 1
ATOM 1269 C C . LYS A 1 191 ? -12.489 -31.139 1.835 1.00 35.24 171 LYS A C 1
ATOM 1270 O O . LYS A 1 191 ? -11.948 -30.301 1.090 1.00 37.56 171 LYS A O 1
ATOM 1276 N N . MET A 1 192 ? -11.861 -32.211 2.324 1.00 33.95 172 MET A N 1
ATOM 1277 C CA . MET A 1 192 ? -10.416 -32.459 2.076 1.00 34.92 172 MET A CA 1
ATOM 1278 C C . MET A 1 192 ? -10.290 -32.660 0.562 1.00 37.61 172 MET A C 1
ATOM 1279 O O . MET A 1 192 ? -9.361 -32.101 -0.045 1.00 35.20 172 MET A O 1
ATOM 1284 N N . GLU A 1 193 ? -11.246 -33.376 -0.025 1.00 38.41 173 GLU A N 1
ATOM 1285 C CA . GLU A 1 193 ? -11.159 -33.731 -1.476 1.00 39.74 173 GLU A CA 1
ATOM 1286 C C . GLU A 1 193 ? -11.324 -32.444 -2.301 1.00 37.60 173 GLU A C 1
ATOM 1287 O O . GLU A 1 193 ? -10.618 -32.287 -3.308 1.00 37.49 173 GLU A O 1
ATOM 1298 N N . MET A 1 194 ? -12.199 -31.549 -1.865 1.00 37.61 174 MET A N 1
ATOM 1299 C CA . MET A 1 194 ? -12.459 -30.217 -2.498 1.00 39.91 174 MET A CA 1
ATOM 1300 C C . MET A 1 194 ? -11.140 -29.446 -2.472 1.00 38.74 174 MET A C 1
ATOM 1301 O O . MET A 1 194 ? -10.718 -28.922 -3.517 1.00 36.84 174 MET A O 1
ATOM 1306 N N . TYR A 1 195 ? -10.457 -29.389 -1.329 1.00 34.84 175 TYR A N 1
ATOM 1307 C CA . TYR A 1 195 ? -9.169 -28.644 -1.285 1.00 34.66 175 TYR A CA 1
ATOM 1308 C C . TYR A 1 195 ? -8.168 -29.290 -2.213 1.00 32.28 175 TYR A C 1
ATOM 1309 O O . TYR A 1 195 ? -7.441 -28.577 -2.868 1.00 36.05 175 TYR A O 1
ATOM 1318 N N . HIS A 1 196 ? -8.115 -30.607 -2.275 1.00 32.35 176 HIS A N 1
ATOM 1319 C CA . HIS A 1 196 ? -7.143 -31.251 -3.181 1.00 34.16 176 HIS A CA 1
ATOM 1320 C C . HIS A 1 196 ? -7.517 -30.929 -4.645 1.00 34.98 176 HIS A C 1
ATOM 1321 O O . HIS A 1 196 ? -6.610 -30.591 -5.423 1.00 36.15 176 HIS A O 1
ATOM 1328 N N . ASN A 1 197 ? -8.792 -31.064 -4.988 1.00 37.17 177 ASN A N 1
ATOM 1329 C CA . ASN A 1 197 ? -9.290 -30.874 -6.379 1.00 39.40 177 ASN A CA 1
ATOM 1330 C C . ASN A 1 197 ? -9.182 -29.392 -6.752 1.00 42.58 177 ASN A C 1
ATOM 1331 O O . ASN A 1 197 ? -8.847 -29.129 -7.894 1.00 42.76 177 ASN A O 1
ATOM 1336 N N . GLU A 1 198 ? -9.481 -28.446 -5.854 1.00 40.88 178 GLU A N 1
ATOM 1337 C CA . GLU A 1 198 ? -9.457 -27.009 -6.200 1.00 40.65 178 GLU A CA 1
ATOM 1338 C C . GLU A 1 198 ? -8.017 -26.587 -6.476 1.00 41.62 178 GLU A C 1
ATOM 1339 O O . GLU A 1 198 ? -7.754 -25.848 -7.441 1.00 40.49 178 GLU A O 1
ATOM 1345 N N . PHE A 1 199 ? -7.077 -26.996 -5.654 1.00 35.32 179 PHE A N 1
ATOM 1346 C CA . PHE A 1 199 ? -5.781 -26.313 -5.667 1.00 35.00 179 PHE A CA 1
ATOM 1347 C C . PHE A 1 199 ? -4.716 -27.211 -6.257 1.00 34.34 179 PHE A C 1
ATOM 1348 O O . PHE A 1 199 ? -3.727 -26.649 -6.628 1.00 36.87 179 PHE A O 1
ATOM 1356 N N . GLY A 1 200 ? -4.879 -28.534 -6.276 1.00 38.35 180 GLY A N 1
ATOM 1357 C CA . GLY A 1 200 ? -3.933 -29.459 -6.924 1.00 36.60 180 GLY A CA 1
ATOM 1358 C C . GLY A 1 200 ? -2.542 -29.439 -6.306 1.00 38.54 180 GLY A C 1
ATOM 1359 O O . GLY A 1 200 ? -1.572 -29.821 -6.978 1.00 35.49 180 GLY A O 1
ATOM 1360 N N . LEU A 1 201 ? -2.433 -29.168 -5.005 1.00 35.29 181 LEU A N 1
ATOM 1361 C CA . LEU A 1 201 ? -1.182 -29.341 -4.272 1.00 34.34 181 LEU A CA 1
ATOM 1362 C C . LEU A 1 201 ? -1.381 -30.420 -3.211 1.00 32.10 181 LEU A C 1
ATOM 1363 O O . LEU A 1 201 ? -2.476 -30.652 -2.691 1.00 33.94 181 LEU A O 1
ATOM 1368 N N . PRO A 1 202 ? -0.298 -31.069 -2.819 1.00 29.38 182 PRO A N 1
ATOM 1369 C CA . PRO A 1 202 ? -0.313 -31.941 -1.647 1.00 29.73 182 PRO A CA 1
ATOM 1370 C C . PRO A 1 202 ? -0.528 -31.036 -0.426 1.00 29.42 182 PRO A C 1
ATOM 1371 O O . PRO A 1 202 ? -0.152 -29.839 -0.436 1.00 28.47 182 PRO A O 1
ATOM 1375 N N . ILE A 1 203 ? -0.997 -31.641 0.640 1.00 28.45 183 ILE A N 1
ATOM 1376 C CA . ILE A 1 203 ? -1.646 -30.892 1.705 1.00 27.90 183 ILE A CA 1
ATOM 1377 C C . ILE A 1 203 ? -0.978 -31.218 3.027 1.00 23.65 183 ILE A C 1
ATOM 1378 O O . ILE A 1 203 ? -0.610 -32.364 3.282 1.00 24.63 183 ILE A O 1
ATOM 1383 N N . ILE A 1 204 ? -0.842 -30.170 3.816 1.00 25.08 184 ILE A N 1
ATOM 1384 C CA . ILE A 1 204 ? -0.499 -30.204 5.254 1.00 26.17 184 ILE A CA 1
ATOM 1385 C C . ILE A 1 204 ? -1.710 -29.677 5.988 1.00 26.09 184 ILE A C 1
ATOM 1386 O O . ILE A 1 204 ? -2.061 -28.499 5.818 1.00 26.23 184 ILE A O 1
ATOM 1391 N N . LEU A 1 205 ? -2.422 -30.585 6.644 1.00 27.26 185 LEU A N 1
ATOM 1392 C CA . LEU A 1 205 ? -3.593 -30.277 7.433 1.00 26.23 185 LEU A CA 1
ATOM 1393 C C . LEU A 1 205 ? -3.065 -29.798 8.795 1.00 26.31 185 LEU A C 1
ATOM 1394 O O . LEU A 1 205 ? -2.773 -30.601 9.603 1.00 26.23 185 LEU A O 1
ATOM 1399 N N . THR A 1 206 ? -2.888 -28.489 9.000 1.00 24.98 186 THR A N 1
ATOM 1400 C CA . THR A 1 206 ? -2.259 -27.931 10.216 1.00 24.05 186 THR A CA 1
ATOM 1401 C C . THR A 1 206 ? -3.223 -27.845 11.375 1.00 22.38 186 THR A C 1
ATOM 1402 O O . THR A 1 206 ? -2.713 -27.760 12.554 1.00 22.42 186 THR A O 1
ATOM 1406 N N . GLU A 1 207 ? -4.554 -27.839 11.126 1.00 22.73 187 GLU A N 1
ATOM 1407 C CA . GLU A 1 207 ? -5.588 -27.780 12.194 1.00 25.53 187 GLU A CA 1
ATOM 1408 C C . GLU A 1 207 ? -6.810 -28.613 11.809 1.00 26.68 187 GLU A C 1
ATOM 1409 O O . GLU A 1 207 ? -7.325 -28.440 10.727 1.00 25.33 187 GLU A O 1
ATOM 1415 N N . PHE A 1 208 ? -7.147 -29.603 12.628 1.00 25.67 188 PHE A N 1
ATOM 1416 C CA . PHE A 1 208 ? -8.453 -30.309 12.575 1.00 24.75 188 PHE A CA 1
ATOM 1417 C C . PHE A 1 208 ? -8.827 -30.864 13.944 1.00 25.10 188 PHE A C 1
ATOM 1418 O O . PHE A 1 208 ? -7.944 -31.182 14.694 1.00 24.23 188 PHE A O 1
ATOM 1426 N N . CYS A 1 209 ? -10.141 -30.965 14.211 1.00 24.82 189 CYS A N 1
ATOM 1427 C CA . CYS A 1 209 ? -10.677 -31.713 15.350 1.00 25.58 189 CYS A CA 1
ATOM 1428 C C . CYS A 1 209 ? -12.187 -31.788 15.145 1.00 28.08 189 CYS A C 1
ATOM 1429 O O . CYS A 1 209 ? -12.657 -31.449 14.024 1.00 27.07 189 CYS A O 1
ATOM 1432 N N . MET A 1 210 ? -12.878 -32.318 16.139 1.00 29.26 190 MET A N 1
ATOM 1433 C CA . MET A 1 210 ? -14.344 -32.574 15.977 1.00 30.56 190 MET A CA 1
ATOM 1434 C C . MET A 1 210 ? -15.103 -31.376 16.531 1.00 31.95 190 MET A C 1
ATOM 1435 O O . MET A 1 210 ? -15.245 -31.227 17.775 1.00 34.34 190 MET A O 1
ATOM 1440 N N . GLN A 1 211 ? -15.412 -30.466 15.622 1.00 34.18 191 GLN A N 1
ATOM 1441 C CA . GLN A 1 211 ? -15.937 -29.122 15.913 1.00 37.77 191 GLN A CA 1
ATOM 1442 C C . GLN A 1 211 ? -16.433 -28.557 14.579 1.00 41.00 191 GLN A C 1
ATOM 1443 O O . GLN A 1 211 ? -15.694 -28.708 13.579 1.00 43.41 191 GLN A O 1
ATOM 1449 N N . SER A 1 212 ? -17.618 -27.939 14.564 1.00 43.49 192 SER A N 1
ATOM 1450 C CA . SER A 1 212 ? -18.142 -27.154 13.426 1.00 45.83 192 SER A CA 1
ATOM 1451 C C . SER A 1 212 ? -18.333 -25.715 13.912 1.00 49.43 192 SER A C 1
ATOM 1452 O O . SER A 1 212 ? -18.775 -25.499 15.065 1.00 45.20 192 SER A O 1
ATOM 1455 N N . TRP A 1 213 ? -17.984 -24.773 13.058 1.00 52.29 193 TRP A N 1
ATOM 1456 C CA . TRP A 1 213 ? -18.234 -23.333 13.278 1.00 55.71 193 TRP A CA 1
ATOM 1457 C C . TRP A 1 213 ? -19.563 -22.968 12.621 1.00 59.62 193 TRP A C 1
ATOM 1458 O O . TRP A 1 213 ? -20.045 -21.880 12.855 1.00 61.91 193 TRP A O 1
ATOM 1469 N N . ASP A 1 214 ? -20.128 -23.859 11.820 1.00 63.65 194 ASP A N 1
ATOM 1470 C CA . ASP A 1 214 ? -21.548 -23.737 11.425 1.00 69.45 194 ASP A CA 1
ATOM 1471 C C . ASP A 1 214 ? -22.359 -23.863 12.721 1.00 73.20 194 ASP A C 1
ATOM 1472 O O . ASP A 1 214 ? -22.050 -24.763 13.552 1.00 77.62 194 ASP A O 1
ATOM 1477 N N . GLU A 1 215 ? -23.310 -22.954 12.945 1.00 80.56 195 GLU A N 1
ATOM 1478 C CA . GLU A 1 215 ? -24.043 -22.866 14.246 1.00 85.66 195 GLU A CA 1
ATOM 1479 C C . GLU A 1 215 ? -25.252 -23.802 14.285 1.00 80.65 195 GLU A C 1
ATOM 1480 O O . GLU A 1 215 ? -25.612 -24.192 15.405 1.00 77.95 195 GLU A O 1
ATOM 1486 N N . GLY A 1 216 ? -25.818 -24.144 13.121 1.00 75.57 196 GLY A N 1
ATOM 1487 C CA . GLY A 1 216 ? -26.757 -25.270 12.947 1.00 74.74 196 GLY A CA 1
ATOM 1488 C C . GLY A 1 216 ? -26.098 -26.636 13.095 1.00 74.48 196 GLY A C 1
ATOM 1489 O O . GLY A 1 216 ? -26.828 -27.624 13.066 1.00 68.48 196 GLY A O 1
ATOM 1490 N N . VAL A 1 217 ? -24.762 -26.731 13.212 1.00 78.93 197 VAL A N 1
ATOM 1491 C CA . VAL A 1 217 ? -24.065 -28.047 13.381 1.00 73.66 197 VAL A CA 1
ATOM 1492 C C . VAL A 1 217 ? -23.682 -28.184 14.850 1.00 71.14 197 VAL A C 1
ATOM 1493 O O . VAL A 1 217 ? -22.856 -27.427 15.367 1.00 70.93 197 VAL A O 1
ATOM 1497 N N . PRO A 1 218 ? -24.267 -29.192 15.544 1.00 71.68 198 PRO A N 1
ATOM 1498 C CA . PRO A 1 218 ? -23.929 -29.460 16.943 1.00 69.13 198 PRO A CA 1
ATOM 1499 C C . PRO A 1 218 ? -22.499 -30.029 17.102 1.00 62.44 198 PRO A C 1
ATOM 1500 O O . PRO A 1 218 ? -22.086 -30.842 16.271 1.00 57.45 198 PRO A O 1
ATOM 1504 N N . GLY A 1 219 ? -21.810 -29.599 18.166 1.00 58.05 199 GLY A N 1
ATOM 1505 C CA . GLY A 1 219 ? -20.494 -30.098 18.609 1.00 59.15 199 GLY A CA 1
ATOM 1506 C C . GLY A 1 219 ? -20.640 -31.516 19.126 1.00 57.84 199 GLY A C 1
ATOM 1507 O O . GLY A 1 219 ? -21.731 -32.062 19.121 1.00 55.57 199 GLY A O 1
ATOM 1508 N N . PRO A 1 220 ? -19.561 -32.200 19.550 1.00 54.06 200 PRO A N 1
ATOM 1509 C CA . PRO A 1 220 ? -19.695 -33.588 19.942 1.00 51.10 200 PRO A CA 1
ATOM 1510 C C . PRO A 1 220 ? -20.626 -33.726 21.139 1.00 47.79 200 PRO A C 1
ATOM 1511 O O . PRO A 1 220 ? -20.477 -32.988 22.059 1.00 47.85 200 PRO A O 1
ATOM 1515 N N . GLY A 1 221 ? -21.477 -34.732 21.061 1.00 49.28 201 GLY A N 1
ATOM 1516 C CA . GLY A 1 221 ? -22.442 -35.146 22.087 1.00 51.38 201 GLY A CA 1
ATOM 1517 C C . GLY A 1 221 ? -21.769 -35.733 23.307 1.00 53.81 201 GLY A C 1
ATOM 1518 O O . GLY A 1 221 ? -22.192 -35.391 24.409 1.00 53.97 201 GLY A O 1
ATOM 1519 N N . ASP A 1 222 ? -20.742 -36.568 23.132 1.00 51.90 202 ASP A N 1
ATOM 1520 C CA . ASP A 1 222 ? -20.005 -37.207 24.253 1.00 48.64 202 ASP A CA 1
ATOM 1521 C C . ASP A 1 222 ? -18.527 -37.367 23.828 1.00 43.51 202 ASP A C 1
ATOM 1522 O O . ASP A 1 222 ? -18.227 -37.184 22.620 1.00 41.85 202 ASP A O 1
ATOM 1527 N N . GLN A 1 223 ? -17.652 -37.685 24.785 1.00 42.16 203 GLN A N 1
ATOM 1528 C CA . GLN A 1 223 ? -16.177 -37.872 24.612 1.00 39.53 203 GLN A CA 1
ATOM 1529 C C . GLN A 1 223 ? -15.918 -38.992 23.612 1.00 35.73 203 GLN A C 1
ATOM 1530 O O . GLN A 1 223 ? -15.075 -38.836 22.706 1.00 35.05 203 GLN A O 1
ATOM 1536 N N . GLN A 1 224 ? -16.691 -40.060 23.676 1.00 36.10 204 GLN A N 1
ATOM 1537 C CA . GLN A 1 224 ? -16.500 -41.240 22.802 1.00 37.44 204 GLN A CA 1
ATOM 1538 C C . GLN A 1 224 ? -16.564 -40.845 21.313 1.00 35.59 204 GLN A C 1
ATOM 1539 O O . GLN A 1 224 ? -15.836 -41.418 20.480 1.00 37.65 204 GLN A O 1
ATOM 1545 N N . GLN A 1 225 ? -17.479 -39.964 20.951 1.00 37.48 205 GLN A N 1
ATOM 1546 C CA . GLN A 1 225 ? -17.654 -39.543 19.534 1.00 39.30 205 GLN A CA 1
ATOM 1547 C C . GLN A 1 225 ? -16.313 -38.977 19.004 1.00 38.08 205 GLN A C 1
ATOM 1548 O O . GLN A 1 225 ? -15.984 -39.185 17.800 1.00 33.91 205 GLN A O 1
ATOM 1554 N N . VAL A 1 226 ? -15.568 -38.286 19.878 1.00 33.92 206 VAL A N 1
ATOM 1555 C CA . VAL A 1 226 ? -14.270 -37.644 19.474 1.00 34.12 206 VAL A CA 1
ATOM 1556 C C . VAL A 1 226 ? -13.216 -38.744 19.273 1.00 33.13 206 VAL A C 1
ATOM 1557 O O . VAL A 1 226 ? -12.520 -38.732 18.252 1.00 32.13 206 VAL A O 1
ATOM 1561 N N . HIS A 1 227 ? -13.142 -39.731 20.160 1.00 32.85 207 HIS A N 1
ATOM 1562 C CA . HIS A 1 227 ? -12.258 -40.896 19.919 1.00 32.36 207 HIS A CA 1
ATOM 1563 C C . HIS A 1 227 ? -12.569 -41.544 18.561 1.00 32.00 207 HIS A C 1
ATOM 1564 O O . HIS A 1 227 ? -11.587 -41.928 17.818 1.00 30.63 207 HIS A O 1
ATOM 1571 N N . ASP A 1 228 ? -13.854 -41.716 18.256 1.00 33.27 208 ASP A N 1
ATOM 1572 C CA . ASP A 1 228 ? -14.317 -42.352 17.001 1.00 35.03 208 ASP A CA 1
ATOM 1573 C C . ASP A 1 228 ? -13.929 -41.480 15.805 1.00 33.26 208 ASP A C 1
ATOM 1574 O O . ASP A 1 228 ? -13.498 -42.008 14.778 1.00 34.05 208 ASP A O 1
ATOM 1579 N N . TYR A 1 229 ? -14.157 -40.189 15.901 1.00 31.67 209 TYR A N 1
ATOM 1580 C CA . TYR A 1 229 ? -1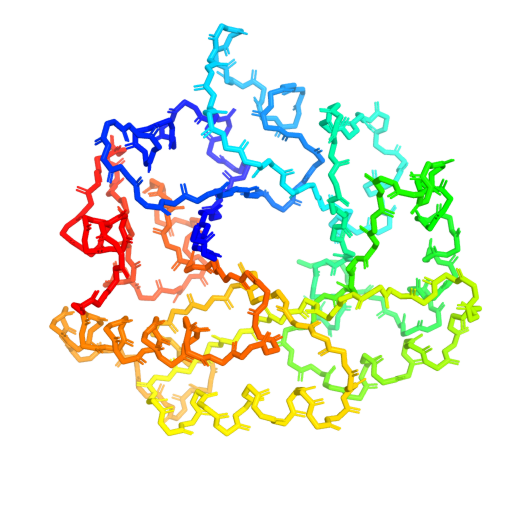3.835 -39.241 14.816 1.00 32.65 209 TYR A CA 1
ATOM 1581 C C . TYR A 1 229 ? -12.306 -39.278 14.526 1.00 30.53 209 TYR A C 1
ATOM 1582 O O . TYR A 1 229 ? -11.872 -39.301 13.330 1.00 30.10 209 TYR A O 1
ATOM 1591 N N . MET A 1 230 ? -11.513 -39.269 15.584 1.00 29.90 210 MET A N 1
ATOM 1592 C CA . MET A 1 230 ? -10.011 -39.317 15.468 1.00 29.77 210 MET A CA 1
ATOM 1593 C C . MET A 1 230 ? -9.586 -40.626 14.783 1.00 30.59 210 MET A C 1
ATOM 1594 O O . MET A 1 230 ? -8.744 -40.604 13.828 1.00 29.37 210 MET A O 1
ATOM 1599 N N . GLY A 1 231 ? -10.172 -41.759 15.207 1.00 32.94 211 GLY A N 1
ATOM 1600 C CA . GLY A 1 231 ? -9.861 -43.037 14.552 1.00 30.89 211 GLY A CA 1
ATOM 1601 C C . GLY A 1 231 ? -10.140 -42.964 13.060 1.00 30.50 211 GLY A C 1
ATOM 1602 O O . GLY A 1 231 ? -9.284 -43.350 12.242 1.00 29.54 211 GLY A O 1
ATOM 1603 N N . GLN A 1 232 ? -11.348 -42.583 12.701 1.00 30.93 212 GLN A N 1
ATOM 1604 C CA . GLN A 1 232 ? -11.748 -42.527 11.267 1.00 34.53 212 GLN A CA 1
ATOM 1605 C C . GLN A 1 232 ? -10.853 -41.561 10.468 1.00 32.35 212 GLN A C 1
ATOM 1606 O O . GLN A 1 232 ? -10.464 -41.866 9.267 1.00 32.25 212 GLN A O 1
ATOM 1612 N N . THR A 1 233 ? -10.645 -40.346 10.984 1.00 30.96 213 THR A N 1
ATOM 1613 C CA . THR A 1 233 ? -9.976 -39.273 10.197 1.00 28.54 213 THR A CA 1
ATOM 1614 C C . THR A 1 233 ? -8.500 -39.656 10.060 1.00 28.02 213 THR A C 1
ATOM 1615 O O . THR A 1 233 ? -8.051 -39.635 8.922 1.00 28.15 213 THR A O 1
ATOM 1619 N N . THR A 1 234 ? -7.825 -40.064 11.128 1.00 26.21 214 THR A N 1
ATOM 1620 C CA . THR A 1 234 ? -6.367 -40.397 11.084 1.00 27.35 214 THR A CA 1
ATOM 1621 C C . THR A 1 234 ? -6.122 -41.587 10.161 1.00 29.92 214 THR A C 1
ATOM 1622 O O . THR A 1 234 ? -5.146 -41.526 9.408 1.00 31.25 214 THR A O 1
ATOM 1626 N N . LYS A 1 235 ? -7.028 -42.555 10.105 1.00 31.39 215 LYS A N 1
ATOM 1627 C CA . LYS A 1 235 ? -6.841 -43.704 9.178 1.00 33.52 215 LYS A CA 1
ATOM 1628 C C . LYS A 1 235 ? -6.932 -43.202 7.747 1.00 31.61 215 LYS A C 1
ATOM 1629 O O . LYS A 1 235 ? -6.043 -43.456 6.968 1.00 35.62 215 LYS A O 1
ATOM 1635 N N . TRP A 1 236 ? -7.963 -42.461 7.416 1.00 33.42 216 TRP A N 1
ATOM 1636 C CA . TRP A 1 236 ? -8.115 -41.900 6.055 1.00 34.06 216 TRP A CA 1
ATOM 1637 C C . TRP A 1 236 ? -6.884 -41.047 5.714 1.00 32.75 216 TRP A C 1
ATOM 1638 O O . TRP A 1 236 ? -6.415 -41.104 4.576 1.00 31.41 216 TRP A O 1
ATOM 1649 N N . LEU A 1 237 ? -6.378 -40.256 6.661 1.00 29.43 217 LEU A N 1
ATOM 1650 C CA . LEU A 1 237 ? -5.278 -39.302 6.369 1.00 28.90 217 LEU A CA 1
ATOM 1651 C C . LEU A 1 237 ? -3.982 -40.078 6.158 1.00 29.57 217 LEU A C 1
ATOM 1652 O O . LEU A 1 237 ? -3.204 -39.751 5.218 1.00 30.11 217 LEU A O 1
ATOM 1657 N N . ASP A 1 238 ? -3.769 -41.126 6.938 1.00 30.75 218 ASP A N 1
ATOM 1658 C CA . ASP A 1 238 ? -2.571 -41.962 6.773 1.00 31.23 218 ASP A CA 1
ATOM 1659 C C . ASP A 1 238 ? -2.633 -42.672 5.411 1.00 31.80 218 ASP A C 1
ATOM 1660 O O . ASP A 1 238 ? -1.577 -42.813 4.846 1.00 31.04 218 ASP A O 1
ATOM 1665 N N . GLU A 1 239 ? -3.815 -42.995 4.902 1.00 33.47 219 GLU A N 1
ATOM 1666 C CA . GLU A 1 239 ? -3.939 -43.854 3.680 1.00 39.11 219 GLU A CA 1
ATOM 1667 C C . GLU A 1 239 ? -3.949 -42.971 2.433 1.00 36.65 219 GLU A C 1
ATOM 1668 O O . GLU A 1 239 ? -3.763 -43.498 1.357 1.00 39.91 219 GLU A O 1
ATOM 1674 N N . THR A 1 240 ? -4.164 -41.668 2.563 1.00 35.48 220 THR A N 1
ATOM 1675 C CA . THR A 1 240 ? -4.290 -40.734 1.410 1.00 35.81 220 THR A CA 1
ATOM 1676 C C . THR A 1 240 ? -2.912 -40.163 1.105 1.00 37.28 220 THR A C 1
ATOM 1677 O O . THR A 1 240 ? -2.400 -39.446 1.936 1.00 34.45 220 THR A O 1
ATOM 1681 N N . ASP A 1 241 ? -2.361 -40.418 -0.089 1.00 34.98 221 ASP A N 1
ATOM 1682 C CA . ASP A 1 241 ? -0.929 -40.142 -0.366 1.00 35.27 221 ASP A CA 1
ATOM 1683 C C . ASP A 1 241 ? -0.752 -38.617 -0.536 1.00 33.06 221 ASP A C 1
ATOM 1684 O O . ASP A 1 241 ? 0.362 -38.133 -0.335 1.00 33.61 221 ASP A O 1
ATOM 1689 N N . TYR A 1 242 ? -1.777 -37.873 -0.916 1.00 31.23 222 TYR A N 1
ATOM 1690 C CA . TYR A 1 242 ? -1.640 -36.402 -1.075 1.00 30.65 222 TYR A CA 1
ATOM 1691 C C . TYR A 1 242 ? -1.709 -35.683 0.301 1.00 29.72 222 TYR A C 1
ATOM 1692 O O . TYR A 1 242 ? -1.506 -34.463 0.329 1.00 30.27 222 TYR A O 1
ATOM 1701 N N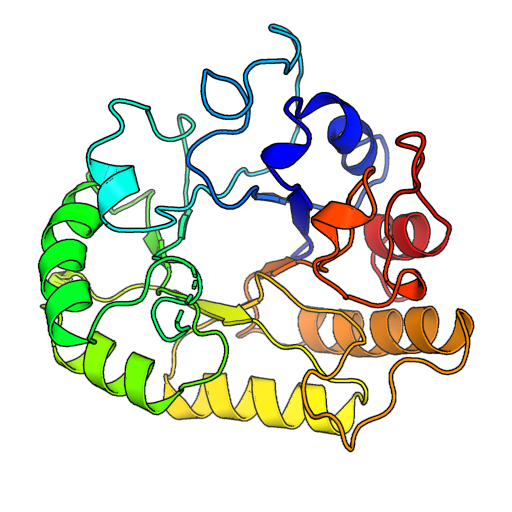 . ILE A 1 243 ? -2.001 -36.376 1.379 1.00 28.72 223 ILE A N 1
ATOM 1702 C CA . ILE A 1 243 ? -1.808 -35.822 2.755 1.00 26.89 223 ILE A CA 1
ATOM 1703 C C . ILE A 1 243 ? -0.353 -36.056 3.154 1.00 26.82 223 ILE A C 1
ATOM 1704 O O . ILE A 1 243 ? 0.081 -37.225 3.318 1.00 27.40 223 ILE A O 1
ATOM 1709 N N . ILE A 1 244 ? 0.397 -34.977 3.307 1.00 24.44 224 ILE A N 1
ATOM 1710 C CA . ILE A 1 244 ? 1.855 -35.067 3.629 1.00 25.12 224 ILE A CA 1
ATOM 1711 C C . ILE A 1 244 ? 2.002 -35.139 5.151 1.00 25.09 224 ILE A C 1
ATOM 1712 O O . ILE A 1 244 ? 2.705 -35.999 5.663 1.00 27.58 224 ILE A O 1
ATOM 1717 N N . LYS A 1 245 ? 1.288 -34.263 5.825 1.00 26.30 225 LYS A N 1
ATOM 1718 C CA . LYS A 1 245 ? 1.289 -34.146 7.317 1.00 24.83 225 LYS A CA 1
ATOM 1719 C C . LYS A 1 245 ? -0.101 -33.751 7.808 1.00 24.39 225 LYS A C 1
ATOM 1720 O O . LYS A 1 245 ? -0.842 -33.055 7.092 1.00 24.40 225 LYS A O 1
ATOM 1726 N N . TYR A 1 246 ? -0.386 -34.005 9.103 1.00 23.31 226 TYR A N 1
ATOM 1727 C CA . TYR A 1 246 ? -1.619 -33.508 9.705 1.00 24.67 226 TYR A CA 1
ATOM 1728 C C . TYR A 1 246 ? -1.390 -33.256 11.186 1.00 23.81 226 TYR A C 1
ATOM 1729 O O . TYR A 1 246 ? -0.359 -33.679 11.715 1.00 23.02 226 TYR A O 1
ATOM 1738 N N . CYS A 1 247 ? -2.302 -32.503 11.762 1.00 26.02 227 CYS A N 1
ATOM 1739 C CA . CYS A 1 247 ? -2.057 -31.936 13.104 1.00 25.58 227 CYS A CA 1
ATOM 1740 C C . CYS A 1 247 ? -3.404 -31.673 13.743 1.00 25.83 227 CYS A C 1
ATOM 1741 O O . CYS A 1 247 ? -4.006 -30.686 13.457 1.00 26.09 227 CYS A O 1
ATOM 1744 N N . TRP A 1 248 ? -3.774 -32.532 14.668 1.00 26.68 228 TRP A N 1
ATOM 1745 C CA . TRP A 1 248 ? -4.968 -32.347 15.513 1.00 26.14 228 TRP A CA 1
ATOM 1746 C C . TRP A 1 248 ? -4.796 -31.035 16.310 1.00 25.89 228 TRP A C 1
ATOM 1747 O O . TRP A 1 248 ? -3.646 -30.717 16.801 1.00 26.23 228 TRP A O 1
ATOM 1758 N N . PHE A 1 249 ? -5.902 -30.346 16.492 1.00 24.48 229 PHE A N 1
ATOM 1759 C CA . PHE A 1 249 ? -5.987 -29.150 17.333 1.00 24.87 229 PHE A CA 1
ATOM 1760 C C . PHE A 1 249 ? -6.543 -29.555 18.702 1.00 25.21 229 PHE A C 1
ATOM 1761 O O . PHE A 1 249 ? -7.688 -30.047 18.770 1.00 25.38 229 PHE A O 1
ATOM 1769 N N . GLY A 1 250 ? -5.769 -29.305 19.739 1.00 24.77 230 GLY A N 1
ATOM 1770 C CA . GLY A 1 250 ? -6.229 -29.549 21.113 1.00 25.30 230 GLY A CA 1
ATOM 1771 C C . GLY A 1 250 ? -5.177 -29.775 22.159 1.00 25.54 230 GLY A C 1
ATOM 1772 O O . GLY A 1 250 ? -5.584 -30.022 23.345 1.00 25.26 230 GLY A O 1
ATOM 1773 N N . ALA A 1 251 ? -3.887 -29.748 21.823 1.00 26.38 231 ALA A N 1
ATOM 1774 C CA . ALA A 1 251 ? -2.864 -29.714 22.866 1.00 25.07 231 ALA A CA 1
ATOM 1775 C C . ALA A 1 251 ? -2.858 -28.274 23.406 1.00 26.51 231 ALA A C 1
ATOM 1776 O O . ALA A 1 251 ? -2.394 -27.369 22.709 1.00 24.58 231 ALA A O 1
ATOM 1778 N N . VAL A 1 252 ? -3.367 -28.078 24.617 1.00 26.49 232 VAL A N 1
ATOM 1779 C CA . VAL A 1 252 ? -3.380 -26.749 25.293 1.00 25.62 232 VAL A CA 1
ATOM 1780 C C . VAL A 1 252 ? -3.383 -27.037 26.809 1.00 28.06 232 VAL A C 1
ATOM 1781 O O . VAL A 1 252 ? -3.678 -28.163 27.191 1.00 27.99 232 VAL A O 1
ATOM 1785 N N . ARG A 1 253 ? -3.068 -26.055 27.637 1.00 27.76 233 ARG A N 1
ATOM 1786 C CA . ARG A 1 253 ? -3.319 -26.190 29.107 1.00 27.72 233 ARG A CA 1
ATOM 1787 C C . ARG A 1 253 ? -4.495 -25.290 29.432 1.00 29.72 233 ARG A C 1
ATOM 1788 O O . ARG A 1 253 ? -5.571 -25.792 29.821 1.00 30.65 233 ARG A O 1
ATOM 1796 N N . ASP A 1 254 ? -4.319 -23.977 29.178 1.00 29.84 234 ASP A N 1
ATOM 1797 C CA . ASP A 1 254 ? -5.364 -22.992 29.425 1.00 32.91 234 ASP A CA 1
ATOM 1798 C C . ASP A 1 254 ? -6.531 -23.216 28.458 1.00 32.10 234 ASP A C 1
ATOM 1799 O O . ASP A 1 254 ? -6.337 -23.114 27.202 1.00 32.03 234 ASP A O 1
ATOM 1804 N N . THR A 1 255 ? -7.752 -23.355 28.986 1.00 33.17 235 THR A N 1
ATOM 1805 C CA . THR A 1 255 ? -8.987 -23.421 28.171 1.00 33.80 235 THR A CA 1
ATOM 1806 C C . THR A 1 255 ? -9.094 -22.252 27.199 1.00 34.33 235 THR A C 1
ATOM 1807 O O . THR A 1 255 ? -9.710 -22.422 26.091 1.00 35.28 235 THR A O 1
ATOM 1811 N N . ALA A 1 256 ? -8.648 -21.035 27.595 1.00 35.54 236 ALA A N 1
ATOM 1812 C CA . ALA A 1 256 ? -8.685 -19.878 26.666 1.00 37.04 236 ALA A CA 1
ATOM 1813 C C . ALA A 1 256 ? -8.072 -20.272 25.313 1.00 35.97 236 ALA A C 1
ATOM 1814 O O . ALA A 1 256 ? -8.536 -19.778 24.249 1.00 35.43 236 ALA A O 1
ATOM 1816 N N . ASN A 1 257 ? -7.011 -21.083 25.319 1.00 34.88 237 ASN A N 1
ATOM 1817 C CA . ASN A 1 257 ? -6.250 -21.377 24.077 1.00 34.25 237 ASN A CA 1
ATOM 1818 C C . ASN A 1 257 ? -6.981 -22.397 23.202 1.00 36.57 237 ASN A C 1
ATOM 1819 O O . ASN A 1 257 ? -6.423 -22.692 22.137 1.00 32.81 237 ASN A O 1
ATOM 1824 N N . LEU A 1 258 ? -8.181 -22.876 23.606 1.00 35.17 238 LEU A N 1
ATOM 1825 C CA . LEU A 1 258 ? -9.087 -23.677 22.746 1.00 36.97 238 LEU A CA 1
ATOM 1826 C C . LEU A 1 258 ? -9.875 -22.794 21.787 1.00 37.23 238 LEU A C 1
ATOM 1827 O O . LEU A 1 258 ? -10.431 -23.351 20.805 1.00 36.00 238 LEU A O 1
ATOM 1832 N N . HIS A 1 259 ? -10.024 -21.506 22.079 1.00 37.05 239 HIS A N 1
ATOM 1833 C CA . HIS A 1 259 ? -10.733 -20.560 21.174 1.00 41.31 239 HIS A CA 1
ATOM 1834 C C . HIS A 1 259 ? -12.158 -21.081 20.874 1.00 38.10 239 HIS A C 1
ATOM 1835 O O . HIS A 1 259 ? -12.541 -21.090 19.684 1.00 37.13 239 HIS A O 1
ATOM 1842 N N . ASP A 1 260 ? -12.887 -21.532 21.905 1.00 37.86 240 ASP A N 1
ATOM 1843 C CA . ASP A 1 260 ? -14.283 -22.066 21.819 1.00 43.76 240 ASP A CA 1
ATOM 1844 C C . ASP A 1 260 ? -14.375 -23.460 21.155 1.00 40.60 240 ASP A C 1
ATOM 1845 O O . ASP A 1 260 ? -15.504 -23.958 20.954 1.00 37.50 240 ASP A O 1
ATOM 1850 N N . VAL A 1 261 ? -13.255 -24.092 20.824 1.00 34.94 241 VAL A N 1
ATOM 1851 C CA . VAL A 1 261 ? -13.267 -25.545 20.489 1.00 34.02 241 VAL A CA 1
ATOM 1852 C C . VAL A 1 261 ? -13.740 -26.348 21.722 1.00 36.53 241 VAL A C 1
ATOM 1853 O O . VAL A 1 261 ? -13.272 -26.055 22.845 1.00 34.99 241 VAL A O 1
ATOM 1857 N N . HIS A 1 262 ? -14.640 -27.325 21.511 1.00 35.75 242 HIS A N 1
ATOM 1858 C CA . HIS A 1 262 ? -15.164 -28.239 22.568 1.00 37.20 242 HIS A CA 1
ATOM 1859 C C . HIS A 1 262 ? -13.998 -28.851 23.319 1.00 35.83 242 HIS A C 1
ATOM 1860 O O . HIS A 1 262 ? -13.146 -29.435 22.663 1.00 35.03 242 HIS A O 1
ATOM 1867 N N . PRO A 1 263 ? -13.966 -28.790 24.675 1.00 35.42 243 PRO A N 1
ATOM 1868 C CA . PRO A 1 263 ? -12.911 -29.401 25.478 1.00 35.10 243 PRO A CA 1
ATOM 1869 C C . PRO A 1 263 ? -12.759 -30.921 25.287 1.00 32.99 243 PRO A C 1
ATOM 1870 O O . PRO A 1 263 ? -11.646 -31.428 25.601 1.00 31.77 243 PRO A O 1
ATOM 1874 N N . PHE A 1 264 ? -13.771 -31.609 24.750 1.00 33.25 244 PHE A N 1
ATOM 1875 C CA . PHE A 1 264 ? -13.641 -33.056 24.382 1.00 33.67 244 PHE A CA 1
ATOM 1876 C C . PHE A 1 264 ? -12.493 -33.272 23.378 1.00 33.20 244 PHE A C 1
ATOM 1877 O O . PHE A 1 264 ? -11.952 -34.432 23.282 1.00 33.05 244 PHE A O 1
ATOM 1885 N N . ASN A 1 265 ? -12.073 -32.209 22.686 1.00 30.64 245 ASN A N 1
ATOM 1886 C CA . ASN A 1 265 ? -10.982 -32.282 21.672 1.00 28.48 245 ASN A CA 1
ATOM 1887 C C . ASN A 1 265 ? -9.615 -32.164 22.330 1.00 28.84 245 ASN A C 1
ATOM 1888 O O . ASN A 1 265 ? -8.613 -32.331 21.648 1.00 27.45 245 ASN A O 1
ATOM 1893 N N . ARG A 1 266 ? -9.569 -31.993 23.642 1.00 28.42 246 ARG A N 1
ATOM 1894 C CA . ARG A 1 266 ? -8.293 -31.805 24.347 1.00 28.11 246 ARG A CA 1
ATOM 1895 C C . ARG A 1 266 ? -7.377 -33.013 24.212 1.00 28.35 246 ARG A C 1
ATOM 1896 O O . ARG A 1 266 ? -7.800 -34.121 24.567 1.00 28.65 246 ARG A O 1
ATOM 1904 N N . LEU A 1 267 ? -6.091 -32.758 23.897 1.00 27.40 247 LEU A N 1
ATOM 1905 C CA . LEU A 1 267 ? -5.024 -33.762 23.947 1.00 26.38 247 LEU A CA 1
ATOM 1906 C C . LEU A 1 267 ? -4.281 -33.633 25.271 1.00 28.41 247 LEU A C 1
ATOM 1907 O O . LEU A 1 267 ? -3.461 -34.543 25.632 1.00 28.89 247 LEU A O 1
ATOM 1912 N N . MET A 1 268 ? -4.475 -32.520 25.950 1.00 28.09 248 MET A N 1
ATOM 1913 C CA . MET A 1 268 ? -3.740 -32.220 27.206 1.00 29.57 248 MET A CA 1
ATOM 1914 C C . MET A 1 268 ? -4.689 -31.496 28.134 1.00 28.07 248 MET A C 1
ATOM 1915 O O . MET A 1 268 ? -5.610 -30.798 27.630 1.00 27.84 248 MET A O 1
ATOM 1920 N N . ASP A 1 269 ? -4.502 -31.679 29.439 1.00 29.99 249 ASP A N 1
ATOM 1921 C CA . ASP A 1 269 ? -5.441 -31.087 30.408 1.00 34.16 249 ASP A CA 1
ATOM 1922 C C . ASP A 1 269 ? -4.856 -29.790 30.961 1.00 35.02 249 ASP A C 1
ATOM 1923 O O . ASP A 1 269 ? -3.692 -29.403 30.592 1.00 32.05 249 ASP A O 1
ATOM 1928 N N . GLU A 1 270 ? -5.577 -29.215 31.917 1.00 37.94 250 GLU A N 1
ATOM 1929 C CA . GLU A 1 270 ? -5.211 -27.925 32.527 1.00 41.30 250 GLU A CA 1
ATOM 1930 C C . GLU A 1 270 ? -3.899 -28.057 33.273 1.00 40.30 250 GLU A C 1
ATOM 1931 O O . GLU A 1 270 ? -3.231 -27.077 33.405 1.00 40.13 250 GLU A O 1
ATOM 1937 N N . HIS A 1 271 ? -3.502 -29.236 33.705 1.00 40.02 251 HIS A N 1
ATOM 1938 C CA . HIS A 1 271 ? -2.224 -29.406 34.439 1.00 42.32 251 HIS A CA 1
ATOM 1939 C C . HIS A 1 271 ? -1.083 -29.768 33.507 1.00 37.25 251 HIS A C 1
ATOM 1940 O O . HIS A 1 271 ? 0.003 -29.907 34.007 1.00 37.13 251 HIS A O 1
ATOM 1947 N N . GLY A 1 272 ? -1.250 -29.824 32.179 1.00 35.84 252 GLY A N 1
ATOM 1948 C CA . GLY A 1 272 ? -0.076 -30.207 31.360 1.00 32.07 252 GLY A CA 1
ATOM 1949 C C . GLY A 1 272 ? 0.045 -31.737 31.223 1.00 32.59 252 GLY A C 1
ATOM 1950 O O . GLY A 1 272 ? 1.074 -32.199 30.651 1.00 33.87 252 GLY A O 1
ATOM 1951 N N . GLU A 1 273 ? -0.966 -32.513 31.638 1.00 31.27 253 GLU A N 1
ATOM 1952 C CA . GLU A 1 273 ? -0.901 -34.006 31.458 1.00 34.81 253 GLU A CA 1
ATOM 1953 C C . GLU A 1 273 ? -1.688 -34.427 30.185 1.00 32.49 253 GLU A C 1
ATOM 1954 O O . GLU A 1 273 ? -2.761 -33.864 29.898 1.00 31.18 253 GLU A O 1
ATOM 1960 N N . ILE A 1 274 ? -1.246 -35.509 29.550 1.00 32.68 254 ILE A N 1
ATOM 1961 C CA . ILE A 1 274 ? -1.848 -36.057 28.300 1.00 31.51 254 ILE A CA 1
ATOM 1962 C C . ILE A 1 274 ? -3.190 -36.684 28.678 1.00 30.84 254 ILE A C 1
ATOM 1963 O O . ILE A 1 274 ? -3.270 -37.374 29.733 1.00 33.55 254 ILE A O 1
ATOM 1968 N N . THR A 1 275 ? -4.236 -36.334 27.974 1.00 27.65 255 THR A N 1
ATOM 1969 C CA . THR A 1 275 ? -5.587 -36.908 28.149 1.00 28.92 255 THR A CA 1
ATOM 1970 C C . THR A 1 275 ? -5.655 -38.274 27.460 1.00 30.41 255 THR A C 1
ATOM 1971 O O . THR A 1 275 ? -4.788 -38.620 26.631 1.00 28.79 255 THR A O 1
ATOM 1975 N N . PRO A 1 276 ? -6.703 -39.089 27.732 1.00 31.79 256 PRO A N 1
ATOM 1976 C CA . PRO A 1 276 ? -6.911 -40.330 26.957 1.00 30.32 256 PRO A CA 1
ATOM 1977 C C . PRO A 1 276 ? -6.961 -40.101 25.432 1.00 29.18 256 PRO A C 1
ATOM 1978 O O . PRO A 1 276 ? -6.431 -40.861 24.738 1.00 27.51 256 PRO A O 1
ATOM 1982 N N . LEU A 1 277 ? -7.557 -39.005 24.983 1.00 29.33 257 LEU A N 1
ATOM 1983 C CA . LEU A 1 277 ? -7.556 -38.631 23.536 1.00 29.49 257 LEU A CA 1
ATOM 1984 C C . LEU A 1 277 ? -6.114 -38.367 23.069 1.00 29.27 257 LEU A C 1
ATOM 1985 O O . LEU A 1 277 ? -5.729 -38.870 22.012 1.00 29.76 257 LEU A O 1
ATOM 1990 N N . GLY A 1 278 ? -5.333 -37.632 23.855 1.00 28.17 258 GLY A N 1
ATOM 1991 C CA . GLY A 1 278 ? -3.899 -37.424 23.591 1.00 27.95 258 GLY A CA 1
ATOM 1992 C C . GLY A 1 278 ? -3.134 -38.722 23.437 1.00 27.98 258 GLY A C 1
ATOM 1993 O O . GLY A 1 278 ? -2.322 -38.846 22.496 1.00 26.92 258 GLY A O 1
ATOM 1994 N N . PHE A 1 279 ? -3.335 -39.666 24.357 1.00 28.37 259 PHE A N 1
ATOM 1995 C CA . PHE A 1 279 ? -2.731 -41.033 24.286 1.00 30.24 259 PHE A CA 1
ATOM 1996 C C . PHE A 1 279 ? -3.112 -41.701 22.955 1.00 27.42 259 PHE A C 1
ATOM 1997 O O . PHE A 1 279 ? -2.222 -42.172 22.243 1.00 26.92 259 PHE A O 1
ATOM 2005 N N . GLN A 1 280 ? -4.391 -41.750 22.627 1.00 26.98 260 GLN A N 1
ATOM 2006 C CA . GLN A 1 280 ? -4.824 -42.352 21.357 1.00 27.85 260 GLN A CA 1
ATOM 2007 C C . GLN A 1 280 ? -4.030 -41.705 20.235 1.00 27.28 260 GLN A C 1
ATOM 2008 O O . GLN A 1 280 ? -3.436 -42.432 19.402 1.00 28.53 260 GLN A O 1
ATOM 2014 N N . TYR A 1 281 ? -4.007 -40.351 20.204 1.00 25.93 261 TYR A N 1
ATOM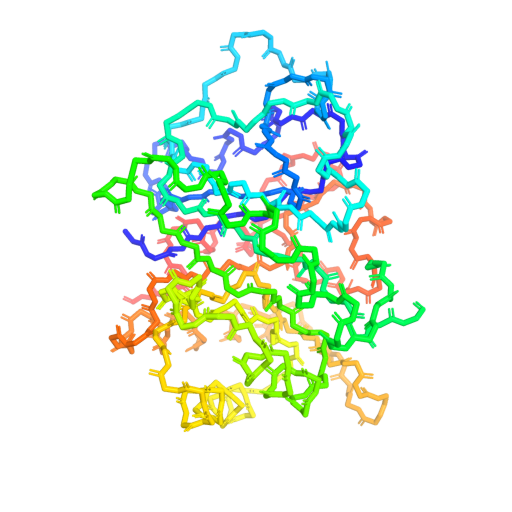 2015 C CA . TYR A 1 281 ? -3.384 -39.624 19.085 1.00 25.69 261 TYR A CA 1
ATOM 2016 C C . TYR A 1 281 ? -1.889 -39.929 19.007 1.00 25.07 261 TYR A C 1
ATOM 2017 O O . TYR A 1 281 ? -1.299 -40.286 17.970 1.00 26.01 261 TYR A O 1
ATOM 2026 N N . MET A 1 282 ? -1.246 -39.898 20.139 1.00 25.13 262 MET A N 1
ATOM 2027 C CA . MET A 1 282 ? 0.233 -39.975 20.215 1.00 26.68 262 MET A CA 1
ATOM 2028 C C . MET A 1 282 ? 0.632 -41.409 19.776 1.00 29.40 262 MET A C 1
ATOM 2029 O O . MET A 1 282 ? 1.799 -41.649 19.278 1.00 28.45 262 MET A O 1
ATOM 2034 N N . TYR A 1 283 ? -0.222 -42.387 20.027 1.00 28.10 263 TYR A N 1
ATOM 2035 C CA . TYR A 1 283 ? 0.170 -43.791 19.720 1.00 30.43 263 TYR A CA 1
ATOM 2036 C C . TYR A 1 283 ? -0.351 -44.226 18.364 1.00 31.29 263 TYR A C 1
ATOM 2037 O O . TYR A 1 283 ? -0.241 -45.488 18.097 1.00 31.83 263 TYR A O 1
ATOM 2046 N N . GLY A 1 284 ? -0.774 -43.282 17.504 1.00 31.04 264 GLY A N 1
ATOM 2047 C CA . GLY A 1 284 ? -1.026 -43.545 16.073 1.00 31.64 264 GLY A CA 1
ATOM 2048 C C . GLY A 1 284 ? -2.444 -43.217 15.641 1.00 30.58 264 GLY A C 1
ATOM 2049 O O . GLY A 1 284 ? -2.715 -43.296 14.445 1.00 31.85 264 GLY A O 1
ATOM 2050 N N . GLY A 1 285 ? -3.348 -42.904 16.560 1.00 28.52 265 GLY A N 1
ATOM 2051 C CA . GLY A 1 285 ? -4.710 -42.445 16.196 1.0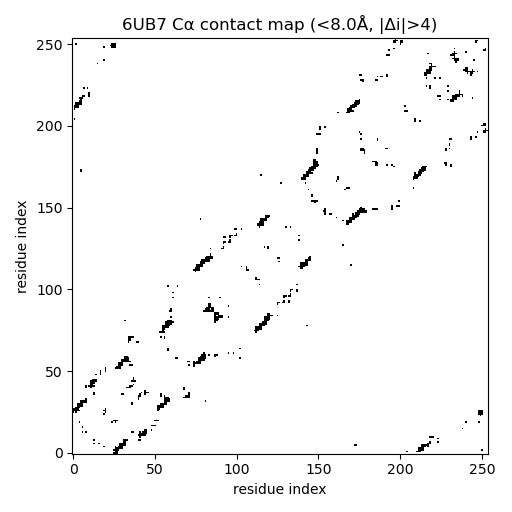0 29.80 265 GLY A CA 1
ATOM 2052 C C . GLY A 1 285 ? -5.711 -43.531 15.835 1.00 31.85 265 GLY A C 1
ATOM 2053 O O . GLY A 1 285 ? -6.924 -43.323 16.054 1.00 30.99 265 GLY A O 1
ATOM 2054 N N . HIS A 1 286 ? -5.241 -44.614 15.199 1.00 33.88 266 HIS A N 1
ATOM 2055 C CA . HIS A 1 286 ? -6.068 -45.727 14.701 1.00 33.10 266 HIS A CA 1
ATOM 2056 C C . HIS A 1 286 ? -5.224 -46.998 14.731 1.00 32.25 266 HIS A C 1
ATOM 2057 O O . HIS A 1 286 ? -4.004 -46.918 14.608 1.00 31.43 266 HIS A O 1
ATOM 2064 N N . GLU A 1 287 ? -5.883 -48.127 14.811 1.00 33.63 267 GLU A N 1
ATOM 2065 C CA . GLU A 1 287 ? -5.264 -49.463 14.650 1.00 36.10 267 GLU A CA 1
ATOM 2066 C C . GLU A 1 287 ? -4.940 -49.660 13.167 1.00 39.69 267 GLU A C 1
ATOM 2067 O O . GLU A 1 287 ? -3.987 -50.331 12.909 1.00 46.66 267 GLU A O 1
#

Foldseek 3Di:
DQEEAEEALVVLEPQLCLVLQDPQFPHAEYEHLAAERDDPSSDVYDPPDDRRHAYEHEPQALVNLVPPDHHHPQHQEYEYHEQLVPCSPPDQLLVRQVSLVVVLVVCVPVVRHFYEYHEHPDPPVRRVSNQVNHDPVSRGQEYEYADEEADLVVVVVVVVCVCVVPVHQYEDEEYFHHDPPPVHDGDPDLVSRLVSLQSNLVVLVVDPSHNHHYYPADYQDPVSCVPHPNSSHQAYVVSHGDPSVVCSRNRSHD

Nearest PDB structures (foldseek):
  6ub7-assembly1_A  TM=1.004E+00  e=3.285E-54  Cryptococcus neoformans
  6ubc-assembly1_A  TM=7.872E-01  e=2.239E-13  Cryptococcus neoformans
  6ubd-assembly1_A  TM=8.014E-01  e=3.776E-13  Trichoderma gamsii
  6uas-assembly1_A  TM=7.807E-01  e=8.514E-13  Amycolatopsis mediterranei
  6ufl-assembly1_A  TM=7.981E-01  e=7.580E-13  Amycolatopsis mediterranei

Secondary structure (DSSP, 8-state):
--EEEE--GGG--SGGGGGGGSTT----EEE-SSS-SSBTTBTTS-TT----SEE--B--SGGGGGS-----TT-SEEE--B-TT-------HHHHHHHHHHHHTT--STTS-EEEPPBPSS-HHHHHHHHHHS-GGG--SBEEEEEEESSHHHHHHHHHHHHHHH-S-EEEEEEEE--SSTTS---SSHHHHHHHHHHHHHHHHH-TTEEEEEES---SSGGGGTT--GGG-SB-TTSPBPHHHHHHHTTS--

Organism: Cryptococcus neoformans (strain H99 / ATCC 208821 / CBS 10515 / FGSC 9487) (NCBI:txid235443)

Radius of gyration: 17.32 Å; Cα contacts (8 Å, |Δi|>4): 524; chains: 1; bounding box: 45×42×45 Å